Protein AF-A0A2A2D1P4-F1 (afdb_monomer_lite)

pLDDT: mean 72.13, std 16.29, range [30.75, 94.19]

Structure (mmCIF, N/CA/C/O backbone):
data_AF-A0A2A2D1P4-F1
#
_entry.id   AF-A0A2A2D1P4-F1
#
loop_
_atom_site.group_PDB
_atom_site.id
_atom_site.type_symbol
_atom_site.label_atom_id
_atom_site.label_alt_id
_atom_site.label_comp_id
_atom_site.label_asym_id
_atom_site.label_entity_id
_atom_site.label_seq_id
_atom_site.pdbx_PDB_ins_code
_atom_site.Cartn_x
_atom_site.Cartn_y
_atom_site.Cartn_z
_atom_site.occupancy
_atom_site.B_iso_or_equiv
_atom_site.auth_seq_id
_atom_site.auth_comp_id
_atom_site.auth_asym_id
_atom_site.auth_atom_id
_atom_site.pdbx_PDB_model_num
ATOM 1 N N . MET A 1 1 ? -20.812 -6.701 9.544 1.00 59.75 1 MET A N 1
ATOM 2 C CA . MET A 1 1 ? -19.623 -5.895 9.180 1.00 59.75 1 MET A CA 1
ATOM 3 C C . MET A 1 1 ? -19.274 -5.992 7.691 1.00 59.75 1 MET A C 1
ATOM 5 O O . MET A 1 1 ? -19.124 -4.945 7.077 1.00 59.75 1 MET A O 1
ATOM 9 N N . TYR A 1 2 ? -19.281 -7.183 7.070 1.00 72.12 2 TYR A N 1
ATOM 10 C CA . TYR A 1 2 ? -19.039 -7.357 5.620 1.00 72.12 2 TYR A CA 1
ATOM 11 C C . TYR A 1 2 ? -19.878 -6.459 4.689 1.00 72.12 2 TYR A C 1
ATOM 13 O O . TYR A 1 2 ? -19.345 -5.904 3.738 1.00 72.12 2 TYR A O 1
ATOM 21 N N . GLY A 1 3 ? -21.166 -6.239 4.985 1.00 86.00 3 GLY A N 1
ATOM 22 C CA . GLY A 1 3 ? -22.024 -5.390 4.144 1.00 86.00 3 GLY A CA 1
ATOM 23 C C . GLY A 1 3 ? -21.614 -3.910 4.088 1.00 86.00 3 GLY A C 1
ATOM 24 O O . GLY A 1 3 ? -21.902 -3.235 3.105 1.00 86.00 3 GLY A O 1
ATOM 25 N N . THR A 1 4 ? -20.928 -3.391 5.112 1.00 88.69 4 THR A N 1
ATOM 26 C CA . THR A 1 4 ? -20.415 -2.010 5.098 1.00 88.69 4 THR A CA 1
ATOM 27 C C . THR A 1 4 ? -19.133 -1.916 4.272 1.00 88.69 4 THR A C 1
ATOM 29 O O . THR A 1 4 ? -19.011 -1.003 3.460 1.00 88.69 4 THR A O 1
ATOM 32 N N . ALA A 1 5 ? -18.229 -2.891 4.411 1.00 89.62 5 ALA A N 1
ATOM 33 C CA . ALA A 1 5 ? -16.999 -2.965 3.623 1.00 89.62 5 ALA A CA 1
ATOM 34 C C . ALA A 1 5 ? -17.274 -3.169 2.120 1.00 89.62 5 ALA A C 1
ATOM 36 O O . ALA A 1 5 ? -16.634 -2.521 1.297 1.00 89.62 5 ALA A O 1
ATOM 37 N N . ASP A 1 6 ? -18.280 -3.970 1.750 1.00 93.00 6 ASP A N 1
ATOM 38 C CA . ASP A 1 6 ? -18.659 -4.175 0.343 1.00 93.00 6 ASP A CA 1
ATOM 39 C C . ASP A 1 6 ? -19.205 -2.889 -0.300 1.00 93.00 6 ASP A C 1
ATOM 41 O O . ASP A 1 6 ? -18.846 -2.539 -1.427 1.00 93.00 6 ASP A O 1
ATOM 45 N N . ARG A 1 7 ? -20.026 -2.128 0.441 1.00 93.50 7 ARG A N 1
ATOM 46 C CA . ARG A 1 7 ? -20.517 -0.815 -0.010 1.00 93.50 7 ARG A CA 1
ATOM 47 C C . ARG A 1 7 ? -19.377 0.182 -0.208 1.00 93.50 7 ARG A C 1
ATOM 49 O O . ARG A 1 7 ? -19.354 0.853 -1.235 1.00 93.50 7 ARG A O 1
ATOM 56 N N . LEU A 1 8 ? -18.428 0.231 0.726 1.00 93.25 8 LEU A N 1
ATOM 57 C CA . LEU A 1 8 ? -17.235 1.073 0.611 1.00 93.25 8 LEU A CA 1
ATOM 58 C C . LEU A 1 8 ? -16.356 0.657 -0.572 1.00 93.25 8 LEU A C 1
ATOM 60 O O . LEU A 1 8 ? -15.918 1.500 -1.345 1.00 93.25 8 LEU A O 1
ATOM 64 N N . ALA A 1 9 ? -16.140 -0.642 -0.779 1.00 93.19 9 ALA A N 1
ATOM 65 C CA . ALA A 1 9 ? -15.374 -1.132 -1.921 1.00 93.19 9 ALA A CA 1
ATOM 66 C C . ALA A 1 9 ? -16.021 -0.726 -3.260 1.00 93.19 9 ALA A C 1
ATOM 68 O O . ALA A 1 9 ? -15.316 -0.330 -4.191 1.00 93.19 9 ALA A O 1
ATOM 69 N N . ARG A 1 10 ? -17.360 -0.757 -3.356 1.00 94.19 10 ARG A N 1
ATOM 70 C CA . ARG A 1 10 ? -18.105 -0.270 -4.533 1.00 94.19 10 ARG A CA 1
ATOM 71 C C . ARG A 1 10 ? -17.945 1.232 -4.757 1.00 94.19 10 ARG A C 1
ATOM 73 O O . ARG A 1 10 ? -17.795 1.631 -5.910 1.00 94.19 10 ARG A O 1
ATOM 80 N N . SER A 1 11 ? -17.995 2.045 -3.702 1.00 93.19 11 SER A N 1
ATOM 81 C CA . SER A 1 11 ? -17.917 3.506 -3.829 1.00 93.19 11 SER A CA 1
ATOM 82 C C . SER A 1 11 ? -16.494 4.004 -4.088 1.00 93.19 11 SER A C 1
ATOM 84 O O . SER A 1 11 ? -16.298 4.907 -4.900 1.00 93.19 11 SER A O 1
ATOM 86 N N . LEU A 1 12 ? -15.489 3.375 -3.473 1.00 91.00 12 LEU A N 1
ATOM 87 C CA . LEU A 1 12 ? -14.087 3.792 -3.551 1.00 91.00 12 LEU A CA 1
ATOM 88 C C . LEU A 1 12 ? -13.380 3.300 -4.821 1.00 91.00 12 LEU A C 1
ATOM 90 O O . LEU A 1 12 ? -12.549 4.017 -5.378 1.00 91.00 12 LEU A O 1
ATOM 94 N N . ARG A 1 13 ? -13.698 2.100 -5.328 1.00 89.81 13 ARG A N 1
ATOM 95 C CA . ARG A 1 13 ? -13.006 1.517 -6.498 1.00 89.81 13 ARG A CA 1
ATOM 96 C C . ARG A 1 13 ? -13.010 2.424 -7.746 1.00 89.81 13 ARG A C 1
ATOM 98 O O . ARG A 1 13 ? -11.965 2.517 -8.391 1.00 89.81 13 ARG A O 1
ATOM 105 N N . PRO A 1 14 ? -14.105 3.122 -8.106 1.00 90.12 14 PRO A N 1
ATOM 106 C CA . PRO A 1 14 ? -14.102 4.081 -9.213 1.00 90.12 14 PRO A CA 1
ATOM 107 C C . PRO A 1 14 ? -13.209 5.308 -8.976 1.00 90.12 14 PRO A C 1
ATOM 109 O O . PRO A 1 14 ? -12.683 5.868 -9.935 1.00 90.12 14 PRO A O 1
ATOM 112 N N . LEU A 1 15 ? -13.021 5.717 -7.717 1.00 89.44 15 LEU A N 1
ATOM 113 C CA . LEU A 1 15 ? -12.257 6.911 -7.335 1.00 89.44 15 LEU A CA 1
ATOM 114 C C . LEU A 1 15 ? -10.740 6.680 -7.347 1.00 89.44 15 LEU A C 1
ATOM 116 O O . LEU A 1 15 ? -9.968 7.636 -7.438 1.00 89.44 15 LEU A O 1
ATOM 120 N N . HIS A 1 16 ? -10.303 5.420 -7.294 1.00 87.81 16 HIS A N 1
ATOM 121 C CA . HIS A 1 16 ? -8.894 5.036 -7.283 1.00 87.81 16 HIS A CA 1
ATOM 122 C C . HIS A 1 16 ? -8.556 4.176 -8.510 1.00 87.81 16 HIS A C 1
ATOM 124 O O . HIS A 1 16 ? -8.616 2.947 -8.438 1.00 87.81 16 HIS A O 1
ATOM 130 N N . PRO A 1 17 ? -8.134 4.781 -9.641 1.00 84.62 17 PRO A N 1
ATOM 131 C CA . PRO A 1 17 ? -7.816 4.043 -10.868 1.00 84.62 17 PRO A CA 1
ATOM 132 C C . PRO A 1 17 ? -6.787 2.917 -10.679 1.00 84.62 17 PRO A C 1
ATOM 134 O O . PRO A 1 17 ? -6.835 1.903 -11.373 1.00 84.62 17 PRO A O 1
ATOM 137 N N . TRP A 1 18 ? -5.871 3.064 -9.718 1.00 84.88 18 TRP A N 1
ATOM 138 C CA . TRP A 1 18 ? -4.863 2.056 -9.386 1.00 84.88 18 TRP A CA 1
ATOM 139 C C . TRP A 1 18 ? -5.433 0.821 -8.671 1.00 84.88 18 TRP A C 1
ATOM 141 O O . TRP A 1 18 ? -4.826 -0.243 -8.734 1.00 84.88 18 TRP A O 1
ATOM 151 N N . ALA A 1 19 ? -6.610 0.927 -8.049 1.00 88.31 19 ALA A N 1
ATOM 152 C CA . ALA A 1 19 ? -7.281 -0.175 -7.363 1.00 88.31 19 ALA A CA 1
ATOM 153 C C . ALA A 1 19 ? -8.198 -1.000 -8.289 1.00 88.31 19 ALA A C 1
ATOM 155 O O . ALA A 1 19 ? -8.774 -1.999 -7.861 1.00 88.31 19 ALA A O 1
ATOM 156 N N . GLN A 1 20 ? -8.338 -0.616 -9.565 1.00 86.94 20 GLN A N 1
ATOM 157 C CA . GLN A 1 20 ? -9.287 -1.244 -10.495 1.00 86.94 20 GLN A CA 1
ATOM 158 C C . GLN A 1 20 ? -8.999 -2.723 -10.788 1.00 86.94 20 GLN A C 1
ATOM 160 O O . GLN A 1 20 ? -9.936 -3.450 -11.123 1.00 86.94 20 GLN A O 1
ATOM 165 N N . HIS A 1 21 ? -7.750 -3.177 -10.638 1.00 87.31 21 HIS A N 1
ATOM 166 C CA . HIS A 1 21 ? -7.376 -4.583 -10.832 1.00 87.31 21 HIS A CA 1
ATOM 167 C C . HIS A 1 21 ? -7.886 -5.515 -9.727 1.00 87.31 21 HIS A C 1
ATOM 169 O O . HIS A 1 21 ? -7.917 -6.721 -9.933 1.00 87.31 21 HIS A O 1
ATOM 175 N N . ALA A 1 22 ? -8.315 -4.983 -8.580 1.00 89.31 22 ALA A N 1
ATOM 176 C CA . ALA A 1 22 ? -8.932 -5.789 -7.540 1.00 89.31 22 ALA A CA 1
ATOM 177 C C . ALA A 1 22 ? -10.446 -5.886 -7.757 1.00 89.31 22 ALA A C 1
ATOM 179 O O . ALA A 1 22 ? -11.117 -4.930 -8.181 1.00 89.31 22 ALA A O 1
ATOM 180 N N . THR A 1 23 ? -10.984 -7.057 -7.444 1.00 92.06 23 THR A N 1
ATOM 181 C CA . THR A 1 23 ? -12.425 -7.298 -7.400 1.00 92.06 23 THR A CA 1
ATOM 182 C C . THR A 1 23 ? -13.041 -6.645 -6.159 1.00 92.06 23 THR A C 1
ATOM 184 O O . THR A 1 23 ? -12.354 -6.308 -5.193 1.00 92.06 23 THR A O 1
ATOM 187 N N . ILE A 1 24 ? -14.362 -6.449 -6.169 1.00 93.06 24 ILE A N 1
ATOM 188 C CA . ILE A 1 24 ? -15.070 -5.868 -5.017 1.00 93.06 24 ILE A CA 1
ATOM 189 C C . ILE A 1 24 ? -14.921 -6.736 -3.757 1.00 93.06 24 ILE A C 1
ATOM 191 O O . ILE A 1 24 ? -14.596 -6.164 -2.719 1.00 93.06 24 ILE A O 1
ATOM 195 N N . PRO A 1 25 ? -15.058 -8.079 -3.812 1.00 92.94 25 PRO A N 1
ATOM 196 C CA . PRO A 1 25 ? -14.830 -8.926 -2.642 1.00 92.94 25 PRO A CA 1
ATOM 197 C C . PRO A 1 25 ? -13.408 -8.822 -2.077 1.00 92.94 25 PRO A C 1
ATOM 199 O O . PRO A 1 25 ? -13.244 -8.741 -0.863 1.00 92.94 25 PRO A O 1
ATOM 202 N N . GLU A 1 26 ? -12.387 -8.764 -2.935 1.00 92.25 26 GLU A N 1
ATOM 203 C CA . GLU A 1 26 ? -10.987 -8.615 -2.511 1.00 92.25 26 GLU A CA 1
ATOM 204 C C . GLU A 1 26 ? -10.730 -7.272 -1.817 1.00 92.25 26 GLU A C 1
ATOM 206 O O . GLU A 1 26 ? -10.094 -7.224 -0.764 1.00 92.25 26 GLU A O 1
ATOM 211 N N . LEU A 1 27 ? -11.246 -6.176 -2.383 1.00 91.38 27 LEU A N 1
ATOM 212 C CA . LEU A 1 27 ? -11.149 -4.852 -1.762 1.00 91.38 27 LEU A CA 1
ATOM 213 C C . LEU A 1 27 ? -11.952 -4.781 -0.467 1.00 91.38 27 LEU A C 1
ATOM 215 O O . LEU A 1 27 ? -11.469 -4.232 0.518 1.00 91.38 27 LEU A O 1
ATOM 219 N N . SER A 1 28 ? -13.157 -5.351 -0.454 1.00 92.44 28 SER A N 1
ATOM 220 C CA . SER A 1 28 ? -13.982 -5.426 0.747 1.00 92.44 28 SER A CA 1
ATOM 221 C C . SER A 1 28 ? -13.221 -6.139 1.853 1.00 92.44 28 SER A C 1
ATOM 223 O O . SER A 1 28 ? -13.150 -5.607 2.952 1.00 92.44 28 SER A O 1
ATOM 225 N N . TRP A 1 29 ? -12.634 -7.305 1.567 1.00 93.62 29 TRP A N 1
ATOM 226 C CA . TRP A 1 29 ? -11.842 -8.064 2.533 1.00 93.62 29 TRP A CA 1
ATOM 227 C C . TRP A 1 29 ? -10.674 -7.241 3.080 1.00 93.62 29 TRP A C 1
ATOM 229 O O . TRP A 1 29 ? -10.522 -7.144 4.294 1.00 93.62 29 TRP A O 1
ATOM 239 N N . ALA A 1 30 ? -9.916 -6.572 2.208 1.00 90.94 30 ALA A N 1
ATOM 240 C CA . ALA A 1 30 ? -8.784 -5.748 2.626 1.00 90.94 30 ALA A CA 1
ATOM 241 C C . ALA A 1 30 ? -9.193 -4.553 3.511 1.00 90.94 30 ALA A C 1
ATOM 243 O O . ALA A 1 30 ? -8.377 -4.065 4.283 1.00 90.94 30 ALA A O 1
ATOM 244 N N . LEU A 1 31 ? -10.438 -4.075 3.417 1.00 91.62 31 LEU A N 1
ATOM 245 C CA . LEU A 1 31 ? -10.939 -2.925 4.178 1.00 91.62 31 LEU A CA 1
ATOM 246 C C . LEU A 1 31 ? -11.734 -3.304 5.439 1.00 91.62 31 LEU A C 1
ATOM 248 O O . LEU A 1 31 ? -12.075 -2.407 6.213 1.00 91.62 31 LEU A O 1
ATOM 252 N N . VAL A 1 32 ? -12.035 -4.592 5.667 1.00 92.38 32 VAL A N 1
ATOM 253 C CA . VAL A 1 32 ? -12.853 -5.048 6.812 1.00 92.38 32 VAL A CA 1
ATOM 254 C C . VAL A 1 32 ? -12.298 -4.530 8.137 1.00 92.38 32 VAL A C 1
ATOM 256 O O . VAL A 1 32 ? -13.072 -4.021 8.948 1.00 92.38 32 VAL A O 1
ATOM 259 N N . ASP A 1 33 ? -10.980 -4.589 8.324 1.00 86.94 33 ASP A N 1
ATOM 260 C CA . ASP A 1 33 ? -10.339 -4.195 9.580 1.00 86.94 33 ASP A CA 1
ATOM 261 C C . ASP A 1 33 ? -10.519 -2.698 9.862 1.00 86.94 33 ASP A C 1
ATOM 263 O O . ASP A 1 33 ? -10.881 -2.318 10.972 1.00 86.94 33 ASP A O 1
ATOM 267 N N . LYS A 1 34 ? -10.389 -1.830 8.849 1.00 87.62 34 LYS A N 1
ATOM 268 C CA . LYS A 1 34 ? -10.611 -0.382 9.023 1.00 87.62 34 LYS A CA 1
ATOM 269 C C . LYS A 1 34 ? -12.061 -0.033 9.311 1.00 87.62 34 LYS A 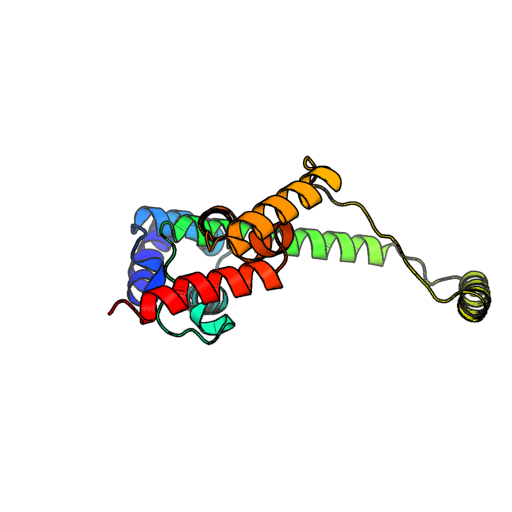C 1
ATOM 271 O O . LYS A 1 34 ? -12.341 0.848 10.122 1.00 87.62 34 LYS A O 1
ATOM 276 N N . VAL A 1 35 ? -12.990 -0.747 8.686 1.00 91.06 35 VAL A N 1
ATOM 277 C CA . VAL A 1 35 ? -14.417 -0.586 8.974 1.00 91.06 35 VAL A CA 1
ATOM 278 C C . VAL A 1 35 ? -14.738 -1.036 10.400 1.00 91.06 35 VAL A C 1
ATOM 280 O O . VAL A 1 35 ? -15.545 -0.394 11.069 1.00 91.06 35 VAL A O 1
ATOM 283 N N . ALA A 1 36 ? -14.102 -2.106 10.886 1.00 88.12 36 ALA A N 1
ATOM 284 C CA . ALA A 1 36 ? -14.236 -2.559 12.269 1.00 88.12 36 ALA A CA 1
ATOM 285 C C . ALA A 1 36 ? -13.607 -1.574 13.274 1.00 88.12 36 ALA A C 1
ATOM 287 O O . ALA A 1 36 ? -14.173 -1.368 14.344 1.00 88.12 36 ALA A O 1
ATOM 288 N N . GLU A 1 37 ? -12.509 -0.903 12.903 1.00 87.56 37 GLU A N 1
ATOM 289 C CA . GLU A 1 37 ? -11.915 0.222 13.648 1.00 87.56 37 GLU A CA 1
ATOM 290 C C . GLU A 1 37 ? -12.792 1.498 13.629 1.00 87.56 37 GLU A C 1
ATOM 292 O O . GLU A 1 37 ? -12.450 2.488 14.273 1.00 87.56 37 GLU A O 1
ATOM 297 N N . GLY A 1 38 ? -13.918 1.505 12.905 1.00 90.38 38 GLY A N 1
ATOM 298 C CA . GLY A 1 38 ? -14.858 2.629 12.861 1.00 90.38 38 GLY A CA 1
ATOM 299 C C . GLY A 1 38 ? -14.503 3.728 11.858 1.00 90.38 38 GLY A C 1
ATOM 300 O O . GLY A 1 38 ? -15.050 4.826 11.945 1.00 90.38 38 GLY A O 1
ATOM 301 N N . TRP A 1 39 ? -13.610 3.457 10.902 1.00 91.50 39 TRP A N 1
ATOM 302 C CA . TRP A 1 39 ? -13.250 4.433 9.875 1.00 91.50 39 TRP A CA 1
ATOM 303 C C . TRP A 1 39 ? -14.425 4.708 8.935 1.00 91.50 39 TRP A C 1
ATOM 305 O O . TRP A 1 39 ? -15.100 3.789 8.462 1.00 91.50 39 TRP A O 1
ATOM 315 N N . ASP A 1 40 ? -14.637 5.986 8.628 1.00 91.12 40 ASP A N 1
ATOM 316 C CA . ASP A 1 40 ? -15.636 6.422 7.660 1.00 91.12 40 ASP A CA 1
ATOM 317 C C . ASP A 1 40 ? -15.088 6.410 6.220 1.00 91.12 40 ASP A C 1
ATOM 319 O O . ASP A 1 40 ? -13.884 6.305 5.965 1.00 91.12 40 ASP A O 1
ATOM 323 N N . GLU A 1 41 ? -15.991 6.524 5.244 1.00 92.50 41 GLU A N 1
ATOM 324 C CA . GLU A 1 41 ? -15.641 6.523 3.818 1.00 92.50 41 GLU A CA 1
ATOM 325 C C . GLU A 1 41 ? -14.618 7.605 3.464 1.00 92.50 41 GLU A C 1
ATOM 327 O O . GLU A 1 41 ? -13.696 7.375 2.678 1.00 92.50 41 GLU A O 1
ATOM 332 N N . ARG A 1 42 ? -14.763 8.790 4.064 1.00 92.56 42 ARG A N 1
ATOM 333 C CA . ARG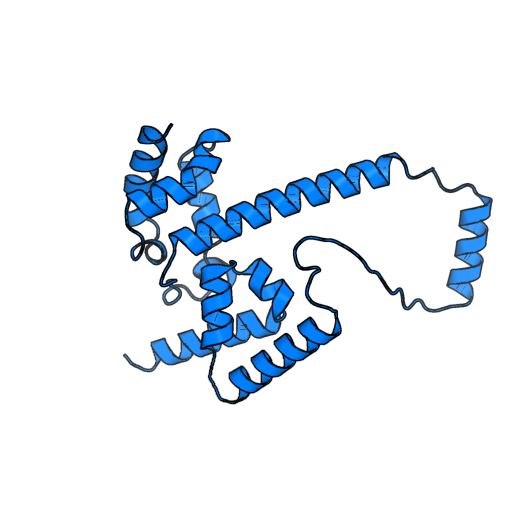 A 1 42 ? -13.891 9.930 3.802 1.00 92.56 42 ARG A CA 1
ATOM 334 C C . ARG A 1 42 ? -12.469 9.660 4.282 1.00 92.56 42 ARG A C 1
ATOM 336 O O . ARG A 1 42 ? -11.536 9.937 3.528 1.00 92.56 42 ARG A O 1
ATOM 343 N N . SER A 1 43 ? -12.300 9.112 5.483 1.00 92.31 43 SER A N 1
ATOM 344 C CA . SER A 1 43 ? -10.981 8.785 6.038 1.00 92.31 43 SER A CA 1
ATOM 345 C C . SER A 1 43 ? -10.294 7.696 5.222 1.00 92.31 43 SER A C 1
ATOM 347 O O . SER A 1 43 ? -9.118 7.831 4.888 1.00 92.31 43 SER A O 1
ATOM 349 N N . ILE A 1 44 ? -11.037 6.660 4.814 1.00 92.06 44 ILE A N 1
ATOM 350 C CA . ILE A 1 44 ? -10.496 5.593 3.959 1.00 92.06 44 ILE A CA 1
ATOM 351 C C . ILE A 1 44 ? -10.098 6.145 2.584 1.00 92.06 44 ILE A C 1
ATOM 353 O O . ILE A 1 44 ? -9.017 5.831 2.096 1.00 92.06 44 ILE A O 1
ATOM 357 N N . ASN A 1 45 ? -10.913 7.006 1.967 1.00 91.25 45 ASN A N 1
ATOM 358 C CA . ASN A 1 45 ? -10.575 7.649 0.694 1.00 91.25 45 ASN A CA 1
ATOM 359 C C . ASN A 1 45 ? -9.295 8.496 0.799 1.00 91.25 45 ASN A C 1
ATOM 361 O O . ASN A 1 45 ? -8.411 8.398 -0.052 1.00 91.25 45 ASN A O 1
ATOM 365 N N . VAL A 1 46 ? -9.168 9.318 1.847 1.00 91.19 46 VAL A N 1
ATOM 366 C CA . VAL A 1 46 ? -7.958 10.125 2.084 1.00 91.19 46 VAL A CA 1
ATOM 367 C C . VAL A 1 46 ? -6.736 9.221 2.242 1.00 91.19 46 VAL A C 1
ATOM 369 O O . VAL A 1 46 ? -5.753 9.409 1.528 1.00 91.19 46 VAL A O 1
ATOM 372 N N . TRP A 1 47 ? -6.829 8.183 3.070 1.00 90.38 47 TRP A N 1
ATOM 373 C CA . TRP A 1 47 ? -5.739 7.229 3.268 1.00 90.38 47 TRP A CA 1
ATOM 374 C C . TRP A 1 47 ? -5.349 6.504 1.969 1.00 90.38 47 TRP A C 1
ATOM 376 O O . TRP A 1 47 ? -4.172 6.457 1.617 1.00 90.38 47 TRP A O 1
ATOM 386 N N . LEU A 1 48 ? -6.318 6.040 1.170 1.00 89.56 48 LEU A N 1
ATOM 387 C CA . LEU A 1 48 ? -6.060 5.419 -0.139 1.00 89.56 48 LEU A CA 1
ATOM 388 C C . LEU A 1 48 ? -5.354 6.367 -1.127 1.00 89.56 48 LEU A C 1
ATOM 390 O O . LEU A 1 48 ? -4.616 5.91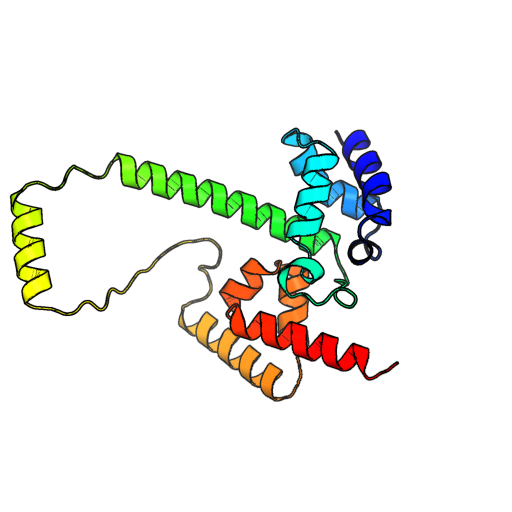8 -2.010 1.00 89.56 48 LEU A O 1
ATOM 394 N N . ARG A 1 49 ? -5.562 7.683 -1.001 1.00 85.19 49 ARG A N 1
ATOM 395 C CA . ARG A 1 49 ? -4.818 8.696 -1.766 1.00 85.19 49 ARG A CA 1
ATOM 396 C C . ARG A 1 49 ? -3.391 8.845 -1.244 1.00 85.19 49 ARG A C 1
ATOM 398 O O . ARG A 1 49 ? -2.471 8.897 -2.054 1.00 85.19 49 ARG A O 1
ATOM 405 N N . GLU A 1 50 ? -3.194 8.875 0.067 1.00 83.88 50 GLU A N 1
ATOM 406 C CA . GLU A 1 50 ? -1.879 9.051 0.702 1.00 83.88 50 GLU A CA 1
ATOM 407 C C . GLU A 1 50 ? -0.924 7.881 0.459 1.00 83.88 50 GLU A C 1
ATOM 409 O O . GLU A 1 50 ? 0.272 8.084 0.227 1.00 83.88 50 GLU A O 1
ATOM 414 N N . ILE A 1 51 ? -1.450 6.656 0.465 1.00 82.81 51 ILE A N 1
ATOM 415 C CA . ILE A 1 51 ? -0.659 5.453 0.184 1.00 82.81 51 ILE A CA 1
ATOM 416 C C . ILE A 1 51 ? -0.413 5.267 -1.317 1.00 82.81 51 ILE A C 1
ATOM 418 O O . ILE A 1 51 ? 0.348 4.380 -1.697 1.00 82.81 51 ILE A O 1
ATOM 422 N N . SER A 1 52 ? -1.047 6.075 -2.178 1.00 77.12 52 SER A N 1
ATOM 423 C CA . SER A 1 52 ? -0.817 6.035 -3.617 1.00 77.12 52 SER A CA 1
ATOM 424 C C . SER A 1 52 ? 0.545 6.655 -3.964 1.00 77.12 52 SER A C 1
ATOM 426 O O . SER A 1 52 ? 0.768 7.854 -3.752 1.00 77.12 52 SER A O 1
ATOM 428 N N . PRO A 1 53 ? 1.442 5.898 -4.612 1.00 62.50 53 PRO A N 1
ATOM 429 C CA . PRO A 1 53 ? 2.704 6.395 -5.155 1.00 62.50 53 PRO A CA 1
ATOM 430 C C . PRO A 1 53 ? 2.530 7.562 -6.133 1.00 62.50 53 PRO A C 1
ATOM 432 O O . PRO A 1 53 ? 3.440 8.375 -6.279 1.00 62.50 53 PRO A O 1
ATOM 435 N N . ALA A 1 54 ? 1.366 7.687 -6.783 1.00 64.06 54 ALA A N 1
ATOM 436 C CA . ALA A 1 54 ? 1.108 8.776 -7.721 1.00 64.06 54 ALA A CA 1
ATOM 437 C C . ALA A 1 54 ? 1.143 10.157 -7.048 1.00 64.06 54 ALA A C 1
ATOM 439 O O . ALA A 1 54 ? 1.634 11.119 -7.637 1.00 64.06 54 ALA A O 1
ATOM 440 N N . ILE A 1 55 ? 0.671 10.240 -5.801 1.00 61.12 55 ILE A N 1
ATOM 441 C CA . ILE A 1 55 ? 0.718 11.468 -4.999 1.00 61.12 55 ILE A CA 1
ATOM 442 C C . ILE A 1 55 ? 2.104 11.639 -4.374 1.00 61.12 55 ILE A C 1
ATOM 444 O O . ILE A 1 55 ? 2.645 12.742 -4.373 1.00 61.12 55 ILE A O 1
ATOM 448 N N . ARG A 1 56 ? 2.720 10.548 -3.903 1.00 60.88 56 ARG A N 1
ATOM 449 C CA . ARG A 1 56 ? 3.998 10.596 -3.179 1.00 60.88 56 ARG A CA 1
ATOM 450 C C . ARG A 1 56 ? 5.213 10.896 -4.070 1.00 60.88 56 ARG A C 1
ATOM 452 O O . ARG A 1 56 ? 6.149 11.544 -3.615 1.00 60.88 56 ARG A O 1
ATOM 459 N N . PHE A 1 57 ? 5.201 10.470 -5.335 1.00 56.84 57 PHE A N 1
ATOM 460 C CA . PHE A 1 57 ? 6.328 10.653 -6.267 1.00 56.84 57 PHE A CA 1
ATOM 461 C C . PHE A 1 57 ? 6.071 11.668 -7.383 1.00 56.84 57 PHE A C 1
ATOM 463 O O . PHE A 1 57 ? 6.932 11.849 -8.244 1.00 56.84 57 PHE A O 1
ATOM 470 N N . GLY A 1 58 ? 4.898 12.309 -7.402 1.00 56.16 58 GLY A N 1
ATOM 471 C CA . GLY A 1 58 ? 4.504 13.219 -8.483 1.00 56.16 58 GLY A CA 1
ATOM 472 C C . GLY A 1 58 ? 4.321 12.526 -9.841 1.00 56.16 58 GLY A C 1
ATOM 473 O O . GLY A 1 58 ? 4.255 13.192 -10.871 1.00 56.16 58 GLY A O 1
ATOM 474 N N . CYS A 1 59 ? 4.249 11.191 -9.868 1.00 55.34 59 CYS A N 1
ATOM 475 C CA . CYS A 1 59 ? 4.022 10.399 -11.075 1.00 55.34 59 CYS A CA 1
ATOM 476 C C . CYS A 1 59 ? 2.519 10.146 -11.228 1.00 55.34 59 CYS A C 1
ATOM 478 O O . CYS A 1 59 ? 2.002 9.118 -10.797 1.00 55.34 59 CYS A O 1
ATOM 480 N N . THR A 1 60 ? 1.803 11.097 -11.818 1.00 54.50 60 THR A N 1
ATOM 481 C CA . THR A 1 60 ? 0.337 11.185 -11.726 1.00 54.50 60 THR A CA 1
ATOM 482 C C . THR A 1 60 ? -0.455 10.064 -12.410 1.00 54.50 60 THR A C 1
ATOM 484 O O . THR A 1 60 ? -1.657 9.978 -12.170 1.00 54.50 60 THR A O 1
ATOM 487 N N . THR A 1 61 ? 0.146 9.185 -13.224 1.00 55.28 61 THR A N 1
ATOM 488 C CA . THR A 1 61 ? -0.663 8.346 -14.137 1.00 55.28 61 THR A CA 1
ATOM 489 C C . THR A 1 61 ? -0.285 6.870 -14.307 1.00 55.28 61 THR A C 1
ATOM 491 O O . THR A 1 61 ? -1.104 6.128 -14.846 1.00 55.28 61 THR A O 1
ATOM 494 N N . ALA A 1 62 ? 0.871 6.384 -13.841 1.00 66.75 62 ALA A N 1
ATOM 495 C CA . ALA A 1 62 ? 1.368 5.073 -14.304 1.00 66.75 62 ALA A CA 1
ATOM 496 C C . ALA A 1 62 ? 1.357 3.925 -13.275 1.00 66.75 62 ALA A C 1
ATOM 498 O O . ALA A 1 62 ? 1.356 2.757 -13.674 1.00 66.75 62 ALA A O 1
ATOM 499 N N . TRP A 1 63 ? 1.355 4.213 -11.969 1.00 71.81 63 TRP A N 1
ATOM 500 C CA . TRP A 1 63 ? 1.439 3.150 -10.964 1.00 71.81 63 TRP A CA 1
ATOM 501 C C . TRP A 1 63 ? 0.077 2.492 -10.734 1.00 71.81 63 TRP A C 1
ATOM 503 O O . TRP A 1 63 ? -0.858 3.127 -10.245 1.00 71.81 63 TRP A O 1
ATOM 513 N N . ARG A 1 64 ? -0.025 1.209 -11.095 1.00 77.44 64 ARG A N 1
ATOM 514 C CA . ARG A 1 64 ? -1.170 0.342 -10.803 1.00 77.44 64 ARG A CA 1
ATOM 515 C C . ARG A 1 64 ? -0.641 -1.038 -10.411 1.00 77.44 64 ARG A C 1
ATOM 517 O O . ARG A 1 64 ? -0.100 -1.710 -11.294 1.00 77.44 64 ARG A O 1
ATOM 524 N N . PRO A 1 65 ? -0.741 -1.441 -9.135 1.00 78.06 65 PRO A N 1
ATOM 525 C CA . PRO A 1 65 ? -0.311 -2.766 -8.721 1.00 78.06 65 PRO A CA 1
ATOM 526 C C . PRO A 1 65 ? -1.183 -3.827 -9.400 1.00 78.06 65 PRO A C 1
ATOM 528 O O . PRO A 1 65 ? -2.373 -3.605 -9.652 1.00 78.06 65 PRO A O 1
ATOM 531 N N . GLN A 1 66 ? -0.615 -4.994 -9.690 1.00 82.38 66 GLN A N 1
ATOM 532 C CA . GLN A 1 66 ? -1.394 -6.135 -10.187 1.00 82.38 66 GLN A CA 1
ATOM 533 C C . GLN A 1 66 ? -2.376 -6.644 -9.130 1.00 82.38 66 GLN A C 1
ATOM 535 O O . GLN A 1 66 ? -3.483 -7.065 -9.457 1.00 82.38 66 GLN A O 1
ATOM 540 N N . ARG A 1 67 ? -1.993 -6.553 -7.850 1.00 83.12 67 ARG A N 1
ATOM 541 C CA . ARG A 1 67 ? -2.789 -7.012 -6.704 1.00 83.12 67 ARG A CA 1
ATOM 542 C C . ARG A 1 67 ? -3.030 -5.874 -5.702 1.00 83.12 67 ARG A C 1
ATOM 544 O O . ARG A 1 67 ? -2.406 -5.843 -4.642 1.00 83.12 67 ARG A O 1
ATOM 551 N N . PRO A 1 68 ? -3.935 -4.920 -5.999 1.00 87.75 68 PRO A N 1
ATOM 552 C CA . PRO A 1 68 ? -4.130 -3.752 -5.140 1.00 87.75 68 PRO A CA 1
ATOM 553 C C . PRO A 1 68 ? -4.640 -4.101 -3.741 1.00 87.75 68 PRO A C 1
ATOM 555 O O . PRO A 1 68 ? -4.285 -3.429 -2.780 1.00 87.75 68 PRO A O 1
ATOM 558 N N . HIS A 1 69 ? -5.447 -5.155 -3.612 1.00 87.56 69 HIS A N 1
ATOM 559 C CA . HIS A 1 69 ? -5.961 -5.606 -2.320 1.00 87.56 69 HIS A CA 1
ATOM 560 C C . HIS A 1 69 ? -4.842 -6.114 -1.393 1.00 87.56 69 HIS A C 1
ATOM 562 O O . HIS A 1 69 ? -4.893 -5.852 -0.194 1.00 87.56 69 HIS A O 1
ATOM 568 N N . LEU A 1 70 ? -3.807 -6.776 -1.935 1.00 85.44 70 LEU A N 1
ATOM 569 C CA . LEU A 1 70 ? -2.642 -7.201 -1.150 1.00 85.44 70 LEU A CA 1
ATOM 570 C C . LEU A 1 70 ? -1.793 -6.009 -0.725 1.00 85.44 70 LEU A C 1
ATOM 572 O O . LEU A 1 70 ? -1.427 -5.930 0.442 1.00 85.44 70 LEU A O 1
ATOM 576 N N . TYR A 1 71 ? -1.567 -5.054 -1.629 1.00 86.44 71 TYR A N 1
ATOM 577 C CA . TYR A 1 71 ? -0.882 -3.807 -1.297 1.00 86.44 71 TYR A CA 1
ATOM 578 C C . TYR A 1 71 ? -1.578 -3.063 -0.148 1.00 86.44 71 TYR A C 1
ATOM 580 O O . TYR A 1 71 ? -0.934 -2.668 0.823 1.00 86.44 71 TYR A O 1
ATOM 588 N N . ILE A 1 72 ? -2.907 -2.918 -0.235 1.00 89.38 72 ILE A N 1
ATOM 589 C CA . ILE A 1 72 ? -3.735 -2.293 0.807 1.00 89.38 72 ILE A CA 1
ATOM 590 C C . ILE A 1 72 ? -3.588 -3.054 2.128 1.00 89.38 72 ILE A C 1
ATOM 592 O O . ILE A 1 72 ? -3.267 -2.446 3.146 1.00 89.38 72 ILE A O 1
ATOM 596 N N . ALA A 1 73 ? -3.763 -4.378 2.119 1.00 86.81 73 ALA A N 1
ATOM 597 C CA . ALA A 1 73 ? -3.639 -5.200 3.321 1.00 86.81 73 ALA A CA 1
ATOM 598 C C . ALA A 1 73 ? -2.235 -5.118 3.943 1.00 86.81 73 ALA A C 1
ATOM 600 O O . ALA A 1 73 ? -2.092 -5.063 5.163 1.00 86.81 73 ALA A O 1
ATOM 601 N N . ALA A 1 74 ? -1.190 -5.084 3.121 1.00 82.12 74 ALA A N 1
ATOM 602 C CA . ALA A 1 74 ? 0.180 -4.966 3.593 1.00 82.12 74 ALA A CA 1
ATOM 603 C C . ALA A 1 74 ? 0.445 -3.602 4.247 1.00 82.12 74 ALA A C 1
ATOM 605 O O . ALA A 1 74 ? 1.045 -3.539 5.320 1.00 82.12 74 ALA A O 1
ATOM 606 N N . GLN A 1 75 ? -0.087 -2.525 3.668 1.00 85.56 75 GLN A N 1
ATOM 607 C CA . GLN A 1 75 ? 0.013 -1.194 4.256 1.00 85.56 75 GLN A CA 1
ATOM 608 C C . GLN A 1 75 ? -0.728 -1.099 5.597 1.00 85.56 75 GLN A C 1
ATOM 610 O O . GLN A 1 75 ? -0.213 -0.510 6.542 1.00 85.56 75 GLN A O 1
ATOM 615 N N . LEU A 1 76 ? -1.892 -1.744 5.720 1.00 86.19 76 LEU A N 1
ATOM 616 C CA . LEU A 1 76 ? -2.630 -1.817 6.985 1.00 86.19 76 LEU A CA 1
ATOM 617 C C . LEU A 1 76 ? -1.860 -2.559 8.079 1.00 86.19 76 LEU A C 1
ATOM 619 O O . LEU A 1 76 ? -1.825 -2.096 9.220 1.00 86.19 76 LEU A O 1
ATOM 623 N N . ARG A 1 77 ? -1.222 -3.685 7.737 1.00 82.19 77 ARG A N 1
ATOM 624 C CA . ARG A 1 77 ? -0.370 -4.434 8.676 1.00 82.19 77 ARG A CA 1
ATOM 625 C C . ARG A 1 77 ? 0.800 -3.594 9.158 1.00 82.19 77 ARG A C 1
ATOM 627 O O . ARG A 1 77 ? 1.093 -3.587 10.348 1.00 82.19 77 ARG A O 1
ATOM 634 N N . LEU A 1 78 ? 1.435 -2.857 8.252 1.00 77.38 78 LEU A N 1
ATOM 635 C CA . LEU A 1 78 ? 2.508 -1.947 8.619 1.00 77.38 78 LEU A CA 1
ATOM 636 C C . LEU A 1 78 ? 2.011 -0.836 9.549 1.00 77.38 78 LEU A C 1
ATOM 638 O O . LEU A 1 78 ? 2.650 -0.564 10.558 1.00 77.38 78 LEU A O 1
ATOM 642 N N . ASP A 1 79 ? 0.881 -0.201 9.238 1.00 81.56 79 ASP A N 1
ATOM 643 C CA . ASP A 1 79 ? 0.322 0.861 10.078 1.00 81.56 79 ASP A CA 1
ATOM 644 C C . ASP A 1 79 ? -0.053 0.336 11.475 1.00 81.56 79 ASP A C 1
ATOM 646 O O . ASP A 1 79 ? 0.053 1.062 12.462 1.00 81.56 79 ASP A O 1
ATOM 650 N N . ALA A 1 80 ? -0.502 -0.918 11.587 1.00 81.62 80 ALA A N 1
ATOM 651 C CA . ALA A 1 80 ? -0.714 -1.582 12.875 1.00 81.62 80 ALA A CA 1
ATOM 652 C C . ALA A 1 80 ? 0.609 -1.807 13.622 1.00 81.62 80 ALA A C 1
ATOM 654 O O . ALA A 1 80 ? 0.733 -1.389 14.771 1.00 81.62 80 ALA A O 1
ATOM 655 N N . TRP A 1 81 ? 1.613 -2.362 12.943 1.00 78.25 81 TRP A N 1
ATOM 656 C CA . TRP A 1 81 ? 2.938 -2.594 13.515 1.00 78.25 81 TRP A CA 1
ATOM 657 C C . TRP A 1 81 ? 3.611 -1.295 13.982 1.00 78.25 81 TRP A C 1
ATOM 659 O O . TRP A 1 81 ? 4.114 -1.226 15.096 1.00 78.25 81 TRP A O 1
ATOM 669 N N . MET A 1 82 ? 3.561 -0.222 13.185 1.00 74.19 82 MET A N 1
ATOM 670 C CA . MET A 1 82 ? 4.132 1.078 13.563 1.00 74.19 82 MET A CA 1
ATOM 671 C C . MET A 1 82 ? 3.453 1.672 14.800 1.00 74.19 82 MET A C 1
ATOM 673 O O . MET A 1 82 ? 4.120 2.313 15.609 1.00 74.19 82 MET A O 1
ATOM 677 N N . ARG A 1 83 ? 2.136 1.478 14.950 1.00 78.88 83 ARG A N 1
ATOM 678 C CA . ARG A 1 83 ? 1.394 1.924 16.138 1.00 78.88 83 ARG A CA 1
ATOM 679 C C . ARG A 1 83 ? 1.808 1.142 17.379 1.00 78.88 83 ARG A C 1
ATOM 681 O O . ARG A 1 83 ? 2.066 1.754 18.409 1.00 78.88 83 ARG A O 1
ATOM 688 N N . GLU A 1 84 ? 1.887 -0.180 17.274 1.00 81.00 84 GLU A N 1
ATOM 689 C CA . GLU A 1 84 ? 2.330 -1.056 18.363 1.00 81.00 84 GLU A CA 1
ATOM 690 C C . GLU A 1 84 ? 3.766 -0.736 18.791 1.00 81.00 84 GLU A C 1
ATOM 692 O O . GLU A 1 84 ? 4.058 -0.571 19.973 1.00 81.00 84 GLU A O 1
ATOM 697 N N . GLU A 1 85 ? 4.646 -0.531 17.820 1.00 73.75 85 GLU A N 1
ATOM 698 C CA . GLU A 1 85 ? 6.035 -0.172 18.056 1.00 73.75 85 GLU A CA 1
ATOM 699 C C . GLU A 1 85 ? 6.186 1.221 18.689 1.00 73.75 85 GLU A C 1
ATOM 701 O O . GLU A 1 85 ? 7.013 1.422 19.579 1.00 73.75 85 GLU A O 1
ATOM 706 N N . ALA A 1 86 ? 5.375 2.195 18.269 1.00 74.31 86 ALA A N 1
ATOM 707 C CA . ALA A 1 86 ? 5.343 3.513 18.898 1.00 74.31 86 ALA A CA 1
ATOM 708 C C . ALA A 1 86 ? 4.856 3.436 20.352 1.00 74.31 86 ALA A C 1
ATOM 710 O O . ALA A 1 86 ? 5.425 4.107 21.214 1.00 74.31 86 ALA A O 1
ATOM 711 N N . LEU A 1 87 ? 3.855 2.594 20.631 1.00 80.00 87 LEU A N 1
ATOM 712 C CA . LEU A 1 87 ? 3.373 2.338 21.988 1.00 80.00 87 LEU A CA 1
ATOM 713 C C . LEU A 1 87 ? 4.470 1.707 22.847 1.00 80.00 87 LEU A C 1
ATOM 715 O O . LEU A 1 87 ? 4.748 2.215 23.930 1.00 80.00 87 LEU A O 1
ATOM 719 N N . ARG A 1 88 ? 5.155 0.682 22.331 1.00 73.25 88 ARG A N 1
ATOM 720 C CA . ARG A 1 88 ? 6.272 0.019 23.016 1.00 73.25 88 ARG A CA 1
ATOM 721 C C . ARG A 1 88 ? 7.396 0.994 23.365 1.00 73.25 88 ARG A C 1
ATOM 723 O O . ARG A 1 88 ? 7.828 1.052 24.511 1.00 73.25 88 ARG A O 1
ATOM 730 N N . ARG A 1 89 ? 7.805 1.841 22.416 1.00 69.56 89 ARG A N 1
ATOM 731 C CA . ARG A 1 89 ? 8.802 2.891 22.687 1.00 69.56 89 ARG A CA 1
ATOM 732 C C . ARG A 1 89 ? 8.303 3.935 23.675 1.00 69.56 89 ARG A C 1
ATOM 734 O O . ARG A 1 89 ? 9.096 4.453 24.450 1.00 69.56 89 ARG A O 1
ATOM 741 N N . SER A 1 90 ? 7.017 4.286 23.643 1.00 67.00 90 SER A N 1
ATOM 742 C CA . SER A 1 90 ? 6.460 5.220 24.627 1.00 67.00 90 SER A CA 1
ATOM 743 C C . SER A 1 90 ? 6.451 4.622 26.035 1.00 67.00 90 SER A C 1
ATOM 745 O O . SER A 1 90 ? 6.844 5.316 26.964 1.00 67.00 90 SER A O 1
ATOM 747 N N . SER A 1 91 ? 6.134 3.329 26.186 1.00 69.50 91 SER A N 1
ATOM 748 C CA . SER A 1 91 ? 6.186 2.643 27.483 1.00 69.50 91 SER A CA 1
ATOM 749 C C . SER A 1 91 ? 7.614 2.443 27.992 1.00 69.50 91 SER A C 1
ATOM 751 O O . SER A 1 91 ? 7.860 2.604 29.180 1.00 69.50 91 SER A O 1
ATOM 753 N N . GLU A 1 92 ? 8.570 2.155 27.103 1.00 65.31 92 GLU A N 1
ATOM 754 C CA . GLU A 1 92 ? 9.993 2.052 27.462 1.00 65.31 92 GLU A CA 1
ATOM 755 C C . GLU A 1 92 ? 10.577 3.412 27.885 1.00 65.31 92 GLU A C 1
ATOM 757 O O . GLU A 1 92 ? 11.443 3.474 28.756 1.00 65.31 92 GLU A O 1
ATOM 762 N N . ASN A 1 93 ? 10.088 4.514 27.306 1.00 59.34 93 ASN A N 1
ATOM 763 C CA . ASN A 1 93 ? 10.510 5.862 27.687 1.00 59.34 93 ASN A CA 1
ATOM 764 C C . ASN A 1 93 ? 9.864 6.355 28.994 1.00 59.34 93 ASN A C 1
ATOM 766 O O . ASN A 1 93 ? 10.486 7.160 29.683 1.00 59.34 93 ASN A O 1
ATOM 770 N N . ASP A 1 94 ? 8.671 5.874 29.360 1.00 55.47 94 ASP A N 1
ATOM 771 C CA . ASP A 1 94 ? 8.015 6.224 30.633 1.00 55.47 94 ASP A CA 1
ATOM 772 C C . ASP A 1 94 ? 8.689 5.563 31.855 1.00 55.47 94 ASP A C 1
ATOM 774 O O . ASP A 1 94 ? 8.629 6.107 32.958 1.00 55.47 94 ASP A O 1
ATOM 778 N N . GLU A 1 95 ? 9.409 4.447 31.677 1.00 50.34 95 GLU A N 1
ATOM 779 C CA . GLU A 1 95 ? 10.259 3.843 32.726 1.00 50.34 95 GLU A CA 1
ATOM 780 C C . GLU A 1 95 ? 11.697 4.418 32.753 1.00 50.34 95 GLU A C 1
ATOM 782 O O . GLU A 1 95 ? 12.516 4.078 33.613 1.00 50.34 95 GLU A O 1
ATOM 787 N N . GLY A 1 96 ? 12.006 5.355 31.849 1.00 47.44 96 GLY A N 1
ATOM 788 C CA . GLY A 1 96 ? 13.295 6.028 31.722 1.00 47.44 96 GLY A CA 1
ATOM 789 C C . GLY A 1 96 ? 13.481 7.171 32.720 1.00 47.44 96 GLY A C 1
ATOM 790 O O . GLY A 1 96 ? 13.232 8.333 32.409 1.00 47.44 96 GLY A O 1
ATOM 791 N N . SER A 1 97 ? 13.968 6.821 33.911 1.00 51.16 97 SER A N 1
ATOM 792 C CA . SER A 1 97 ? 14.630 7.673 34.909 1.00 51.16 97 SER A CA 1
ATOM 793 C C . SER A 1 97 ? 15.075 9.052 34.394 1.00 51.16 97 SER A C 1
ATOM 795 O O . SER A 1 97 ? 15.903 9.148 33.485 1.00 51.16 97 SER A O 1
ATOM 797 N N . VAL A 1 98 ? 14.647 10.125 35.074 1.00 54.69 98 VAL A N 1
ATOM 798 C CA . VAL A 1 98 ? 15.377 11.405 35.041 1.00 54.69 98 VAL A CA 1
ATOM 799 C C . VAL A 1 98 ? 16.853 11.061 35.293 1.00 54.69 98 VAL A C 1
ATOM 801 O O . VAL A 1 98 ? 17.142 10.430 36.317 1.00 54.69 98 VAL A O 1
ATOM 804 N N . PRO A 1 99 ? 17.786 11.359 34.370 1.00 53.50 99 PRO A N 1
ATOM 805 C CA . PRO A 1 99 ? 19.162 10.930 34.548 1.00 53.50 99 PRO A CA 1
ATOM 806 C C . PRO A 1 99 ? 19.723 11.612 35.795 1.00 53.50 99 PRO A C 1
ATOM 808 O O . PRO A 1 99 ? 19.609 12.834 35.931 1.00 53.50 99 PRO A O 1
ATOM 811 N N . ASN A 1 100 ? 20.295 10.840 36.728 1.00 57.84 100 ASN A N 1
ATOM 812 C CA . ASN A 1 100 ? 20.911 11.437 37.910 1.00 57.84 100 ASN A CA 1
ATOM 813 C C . ASN A 1 100 ? 22.037 12.399 37.464 1.00 57.84 100 ASN A C 1
ATOM 815 O O . ASN A 1 100 ? 22.618 12.252 36.385 1.00 57.84 100 ASN A O 1
ATOM 819 N N . GLN A 1 101 ? 22.327 13.432 38.259 1.00 60.56 101 GLN A N 1
ATOM 820 C CA . GLN A 1 101 ? 23.275 14.474 37.836 1.00 60.56 101 GLN A CA 1
ATOM 821 C C . GLN A 1 101 ? 24.681 13.927 37.539 1.00 60.56 101 GLN A C 1
ATOM 823 O O . GLN A 1 101 ? 25.394 14.479 36.701 1.00 60.56 101 GLN A O 1
ATOM 828 N N . GLU A 1 102 ? 25.053 12.810 38.162 1.00 57.97 102 GLU A N 1
ATOM 829 C CA . GLU A 1 102 ? 26.320 12.119 37.925 1.00 57.97 102 GLU A CA 1
ATOM 830 C C . GLU A 1 102 ? 26.398 11.520 36.511 1.00 57.97 102 GLU A C 1
ATOM 832 O O . GLU A 1 102 ? 27.427 11.645 35.845 1.00 57.97 102 GLU A O 1
ATOM 837 N N . PHE A 1 103 ? 25.299 10.961 35.995 1.00 54.62 103 PHE A N 1
AT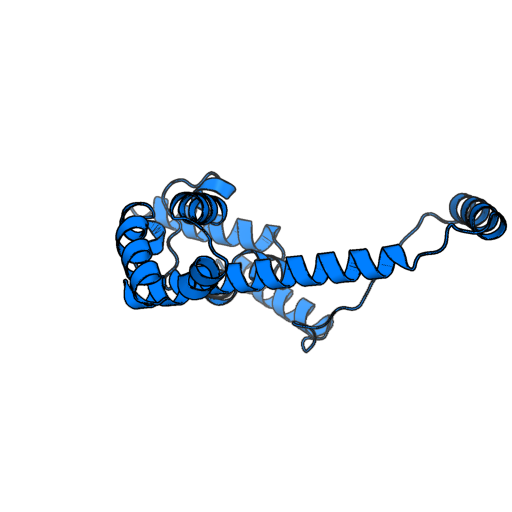OM 838 C CA . PHE A 1 103 ? 25.206 10.447 34.627 1.00 54.62 103 PHE A CA 1
ATOM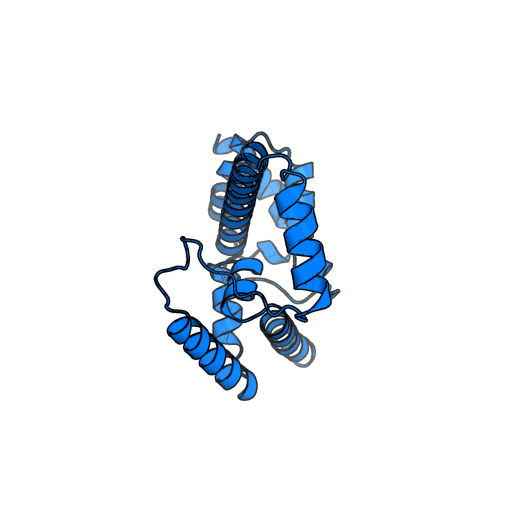 839 C C . PHE A 1 103 ? 25.314 11.568 33.585 1.00 54.62 103 PHE A C 1
ATOM 841 O O . PHE A 1 103 ? 26.000 11.409 32.575 1.00 54.62 103 PHE A O 1
ATOM 848 N N . LEU A 1 104 ? 24.710 12.735 33.843 1.00 58.97 104 LEU A N 1
ATOM 849 C CA . LEU A 1 104 ? 24.832 13.910 32.967 1.00 58.97 104 LEU A CA 1
ATOM 850 C C . LEU A 1 104 ? 26.266 14.466 32.939 1.00 58.97 104 LEU A C 1
ATOM 852 O O . LEU A 1 104 ? 26.759 14.835 31.869 1.00 58.97 104 LEU A O 1
ATOM 856 N N . ALA A 1 105 ? 26.956 14.477 34.084 1.00 59.78 105 ALA A N 1
ATOM 857 C CA . ALA A 1 105 ? 28.358 14.887 34.179 1.00 59.78 105 ALA A CA 1
ATOM 858 C C . ALA A 1 105 ? 29.300 13.904 33.456 1.00 59.78 105 ALA A C 1
ATOM 860 O O . ALA A 1 105 ? 30.209 14.322 32.728 1.00 59.78 105 ALA A O 1
ATOM 861 N N . ALA A 1 106 ? 29.045 12.598 33.573 1.00 57.31 106 ALA A N 1
ATOM 862 C CA . ALA A 1 106 ? 29.787 11.573 32.844 1.00 57.31 106 ALA A CA 1
ATOM 863 C C . ALA A 1 106 ? 29.592 11.701 31.320 1.00 57.31 106 ALA A C 1
ATOM 865 O O . ALA A 1 106 ? 30.569 11.677 30.570 1.00 57.31 106 ALA A O 1
ATOM 866 N N . LEU A 1 107 ? 28.361 11.940 30.851 1.00 51.06 107 LEU A N 1
ATOM 867 C CA . LEU A 1 107 ? 28.040 12.144 29.428 1.00 51.06 107 LEU A CA 1
ATOM 868 C C . LEU A 1 107 ? 28.676 13.409 28.835 1.00 51.06 107 LEU A C 1
ATOM 870 O O . LEU A 1 107 ? 29.099 13.391 27.677 1.00 51.06 107 LEU A O 1
ATOM 874 N N . ALA A 1 108 ? 28.774 14.494 29.609 1.00 53.56 108 ALA A N 1
ATOM 875 C CA . ALA A 1 108 ? 29.477 15.711 29.198 1.00 53.56 108 ALA A CA 1
ATOM 876 C C . ALA A 1 108 ? 30.980 15.454 28.984 1.00 53.56 108 ALA A C 1
ATOM 878 O O . ALA A 1 108 ? 31.564 15.925 28.008 1.00 53.56 108 ALA A O 1
ATOM 879 N N . THR A 1 109 ? 31.581 14.634 29.847 1.00 56.19 109 THR A N 1
ATOM 880 C CA . THR A 1 109 ? 33.000 14.249 29.773 1.00 56.19 109 THR A CA 1
ATOM 881 C C . THR A 1 109 ? 33.275 13.312 28.588 1.00 56.19 109 THR A C 1
ATOM 883 O O . THR A 1 109 ? 34.294 13.432 27.904 1.00 56.19 109 THR A O 1
ATOM 886 N N . LEU A 1 110 ? 32.330 12.416 28.288 1.00 46.09 110 LEU A N 1
ATOM 887 C CA . LEU A 1 110 ? 32.426 11.446 27.191 1.00 46.09 110 LEU A CA 1
ATOM 888 C C . LEU A 1 110 ? 32.192 12.095 25.811 1.00 46.09 110 LEU A C 1
ATOM 890 O O . LEU A 1 110 ? 32.916 11.805 24.861 1.00 46.09 110 LEU A O 1
ATOM 894 N N . ARG A 1 111 ? 31.263 13.060 25.701 1.00 48.16 111 ARG A N 1
ATOM 895 C CA . ARG A 1 111 ? 31.069 13.875 24.479 1.00 48.16 111 ARG A CA 1
ATOM 896 C C . ARG A 1 111 ? 32.240 14.808 24.179 1.00 48.16 111 ARG A C 1
ATOM 898 O O . ARG A 1 111 ? 32.497 15.087 23.013 1.00 48.16 111 ARG A O 1
ATOM 905 N N . ALA A 1 112 ? 32.948 15.273 25.207 1.00 50.28 112 ALA A N 1
ATOM 906 C CA . ALA A 1 112 ? 34.161 16.069 25.038 1.00 50.28 112 ALA A CA 1
ATOM 907 C C . ALA A 1 112 ? 35.344 15.247 24.494 1.00 50.28 112 ALA A C 1
ATOM 909 O O . ALA A 1 112 ? 36.298 15.823 23.979 1.00 50.28 112 ALA A O 1
ATOM 910 N N . SER A 1 113 ? 35.289 13.915 24.602 1.00 49.38 113 SER A N 1
ATOM 911 C CA . SER A 1 113 ? 36.406 13.031 24.267 1.00 49.38 113 SER A CA 1
ATOM 912 C C . SER A 1 113 ? 36.156 12.115 23.064 1.00 49.38 113 SER A C 1
ATOM 914 O O . SER A 1 113 ? 37.135 11.702 22.451 1.00 49.38 113 SER A O 1
ATOM 916 N N . HIS A 1 114 ? 34.912 11.810 22.674 1.00 39.25 114 HIS A N 1
ATOM 917 C CA . HIS A 1 114 ? 34.626 10.888 21.563 1.00 39.25 114 HIS A CA 1
ATOM 918 C C . HIS A 1 114 ? 33.475 11.367 20.658 1.00 39.25 114 HIS A C 1
ATOM 920 O O . HIS A 1 114 ? 32.319 11.451 21.073 1.00 39.25 114 HIS A O 1
ATOM 926 N N . GLY A 1 115 ? 33.792 11.631 19.382 1.00 41.94 115 GLY A N 1
ATOM 927 C CA . GLY A 1 115 ? 32.815 11.774 18.298 1.00 41.94 115 GLY A CA 1
ATOM 928 C C . GLY A 1 115 ? 32.124 10.433 18.027 1.00 41.94 115 GLY A C 1
ATOM 929 O O . GLY A 1 115 ? 32.779 9.433 17.749 1.00 41.94 115 GLY A O 1
ATOM 930 N N . VAL A 1 116 ? 30.803 10.404 18.180 1.00 39.53 116 VAL A N 1
ATOM 931 C CA . VAL A 1 116 ? 30.007 9.183 18.366 1.00 39.53 116 VAL A CA 1
ATOM 932 C C . VAL A 1 116 ? 29.683 8.484 17.039 1.00 39.53 116 VAL A C 1
ATOM 934 O O . VAL A 1 116 ? 28.991 9.048 16.197 1.00 39.53 116 VAL A O 1
ATOM 937 N N . HIS A 1 117 ? 30.082 7.214 16.912 1.00 34.75 117 HIS A N 1
ATOM 938 C CA . HIS A 1 117 ? 29.394 6.215 16.087 1.00 34.75 117 HIS A CA 1
ATOM 939 C C . HIS A 1 117 ? 28.622 5.287 17.035 1.00 34.75 117 HIS A C 1
ATOM 941 O O . HIS A 1 117 ? 29.230 4.545 17.803 1.00 34.75 117 HIS A O 1
ATOM 947 N N . ALA A 1 118 ? 27.289 5.352 17.012 1.00 37.00 118 ALA A N 1
ATOM 948 C CA . ALA A 1 118 ? 26.418 4.462 17.775 1.00 37.00 118 ALA A CA 1
ATOM 949 C C . ALA A 1 118 ? 25.879 3.357 16.856 1.00 37.00 118 ALA A C 1
ATOM 951 O O . ALA A 1 118 ? 25.291 3.645 15.813 1.00 37.00 118 ALA A O 1
ATOM 952 N N . VAL A 1 119 ? 26.099 2.105 17.253 1.00 38.34 119 VAL A N 1
ATOM 953 C CA . VAL A 1 119 ? 25.510 0.901 16.654 1.00 38.34 119 VAL A CA 1
ATOM 954 C C . VAL A 1 119 ? 24.241 0.568 17.442 1.00 38.34 119 VAL A C 1
ATOM 956 O O . VAL A 1 119 ? 24.284 0.501 18.668 1.00 38.34 119 VAL A O 1
ATOM 959 N N . MET A 1 120 ? 23.122 0.374 16.742 1.00 30.75 120 MET A N 1
ATOM 960 C CA . MET A 1 120 ? 21.852 -0.116 17.288 1.00 30.75 120 MET A CA 1
ATOM 961 C C . MET A 1 120 ? 21.456 -1.417 16.584 1.00 30.75 120 MET A C 1
ATOM 963 O O . MET A 1 120 ? 21.441 -1.459 15.359 1.00 30.75 120 MET A O 1
ATOM 967 N N . SER A 1 121 ? 21.069 -2.421 17.369 1.00 33.72 121 SER A N 1
ATOM 968 C CA . SER A 1 121 ? 20.125 -3.508 17.038 1.00 33.72 121 SER A CA 1
ATOM 969 C C . SER A 1 121 ? 19.639 -4.113 18.373 1.00 33.72 121 SER A C 1
ATOM 971 O O . SER A 1 121 ? 20.421 -4.008 19.327 1.00 33.72 121 SER A O 1
ATOM 973 N N . PRO A 1 122 ? 18.430 -4.719 18.519 1.00 46.88 122 PRO A N 1
ATOM 974 C CA . PRO A 1 122 ? 17.627 -5.444 17.503 1.00 46.88 122 PRO A CA 1
ATOM 975 C C . PRO A 1 122 ? 16.075 -5.220 17.562 1.00 46.88 122 PRO A C 1
ATOM 977 O O . PRO A 1 122 ? 15.593 -4.437 18.386 1.00 46.88 122 PRO A O 1
ATOM 980 N N . LEU A 1 123 ? 15.276 -5.876 16.690 1.00 37.78 123 LEU A N 1
ATOM 981 C CA . LEU A 1 123 ? 13.789 -5.840 16.658 1.00 37.78 123 LEU A CA 1
ATOM 982 C C . LEU A 1 123 ? 13.071 -6.957 15.818 1.00 37.78 123 LEU A C 1
ATOM 984 O O . LEU A 1 123 ? 13.262 -6.969 14.597 1.00 37.78 123 LEU A O 1
ATOM 988 N N . PRO A 1 124 ? 12.167 -7.821 16.367 1.00 46.25 124 PRO A N 1
ATOM 989 C CA . PRO A 1 124 ? 11.587 -8.967 15.639 1.00 46.25 124 PRO A CA 1
ATOM 990 C C . PRO A 1 124 ? 10.384 -8.696 14.746 1.00 46.25 124 PRO A C 1
ATOM 992 O O . PRO A 1 124 ? 9.520 -7.880 15.050 1.00 46.25 124 PRO A O 1
ATOM 995 N N . GLY A 1 125 ? 10.312 -9.467 13.653 1.00 42.59 125 GLY A N 1
ATOM 996 C CA . GLY A 1 125 ? 9.195 -9.526 12.694 1.00 42.59 125 GLY A CA 1
ATOM 997 C C . GLY A 1 125 ? 9.631 -9.699 11.229 1.00 42.59 125 GLY A C 1
ATOM 998 O O . GLY A 1 125 ? 8.917 -10.298 10.432 1.00 42.59 125 GLY A O 1
ATOM 999 N N . ILE A 1 126 ? 10.851 -9.253 10.905 1.00 48.12 126 ILE A N 1
ATOM 1000 C CA . ILE A 1 126 ? 11.634 -9.542 9.678 1.00 48.12 126 ILE A CA 1
ATOM 1001 C C . ILE A 1 126 ? 12.961 -10.256 10.071 1.00 48.12 126 ILE A C 1
ATOM 1003 O O . ILE A 1 126 ? 13.843 -10.506 9.261 1.00 48.12 126 ILE A O 1
ATOM 1007 N N . GLU A 1 127 ? 13.078 -10.645 11.343 1.00 43.41 127 GLU A N 1
ATOM 1008 C CA . GLU A 1 127 ? 14.311 -11.069 12.027 1.00 43.41 127 GLU A CA 1
ATOM 1009 C C . GLU A 1 127 ? 14.803 -12.497 11.782 1.00 43.41 127 GLU A C 1
ATOM 1011 O O . GLU A 1 127 ? 15.789 -12.910 12.382 1.00 43.41 127 GLU A O 1
ATOM 1016 N N . ALA A 1 128 ? 14.174 -13.266 10.897 1.00 43.06 128 ALA A N 1
ATOM 1017 C CA . ALA A 1 128 ? 14.763 -14.540 10.474 1.00 43.06 128 ALA A CA 1
ATOM 1018 C C . ALA A 1 128 ? 15.752 -14.382 9.305 1.00 43.06 128 ALA A C 1
ATOM 1020 O O . ALA A 1 128 ? 16.272 -15.381 8.817 1.00 43.06 128 ALA A O 1
ATOM 1021 N N . LEU A 1 129 ? 15.985 -13.154 8.833 1.00 47.03 129 LEU A N 1
ATOM 1022 C CA . LEU A 1 129 ? 17.058 -12.838 7.898 1.00 47.03 129 LEU A CA 1
ATOM 1023 C C . LEU A 1 129 ? 18.172 -12.192 8.706 1.00 47.03 129 LEU A C 1
ATOM 1025 O O . LEU A 1 129 ? 17.981 -11.121 9.288 1.00 47.03 129 LEU A O 1
ATOM 1029 N N . SER A 1 130 ? 19.318 -12.860 8.757 1.00 57.12 130 SER A N 1
ATOM 1030 C CA . SER A 1 130 ? 20.518 -12.261 9.323 1.00 57.12 130 SER A CA 1
ATOM 1031 C C . SER A 1 130 ? 20.826 -10.948 8.595 1.00 57.12 130 SER A C 1
ATOM 1033 O O . SER A 1 130 ? 20.394 -10.714 7.461 1.00 57.12 130 SER A O 1
ATOM 1035 N N . GLU A 1 131 ? 21.576 -10.059 9.242 1.00 58.34 131 GLU A N 1
ATOM 1036 C CA . GLU A 1 131 ? 22.030 -8.834 8.581 1.00 58.34 131 GLU A CA 1
ATOM 1037 C C . GLU A 1 131 ? 22.801 -9.154 7.285 1.00 58.34 131 GLU A C 1
ATOM 1039 O O . GLU A 1 131 ? 22.665 -8.432 6.295 1.00 58.34 131 GLU A O 1
ATOM 1044 N N . ASP A 1 132 ? 23.476 -10.306 7.251 1.00 62.84 132 ASP A N 1
ATOM 1045 C CA . ASP A 1 132 ? 24.114 -10.869 6.063 1.00 62.84 132 ASP A CA 1
ATOM 1046 C C . ASP A 1 132 ? 23.093 -11.236 4.971 1.00 62.84 132 ASP A C 1
ATOM 1048 O O . ASP A 1 132 ? 23.248 -10.811 3.825 1.00 62.84 132 ASP A O 1
ATOM 1052 N N . ASP A 1 133 ? 21.983 -11.900 5.310 1.00 64.62 133 ASP A N 1
ATOM 1053 C CA . ASP A 1 133 ? 20.928 -12.228 4.339 1.00 64.62 133 ASP A CA 1
ATOM 1054 C C . ASP A 1 133 ? 20.257 -10.969 3.763 1.00 64.62 133 ASP A C 1
ATOM 1056 O O . ASP A 1 133 ? 19.917 -10.917 2.578 1.00 64.62 133 ASP A O 1
ATOM 1060 N N . LEU A 1 134 ? 20.077 -9.917 4.571 1.00 67.06 134 LEU A N 1
ATOM 1061 C CA . LEU A 1 134 ? 19.570 -8.625 4.093 1.00 67.06 134 LEU A CA 1
ATOM 1062 C C . LEU A 1 134 ? 20.571 -7.929 3.170 1.00 67.06 134 LEU A C 1
ATOM 1064 O O . LEU A 1 134 ? 20.171 -7.293 2.187 1.00 67.06 134 LEU A O 1
ATOM 1068 N N . ILE A 1 135 ? 21.864 -8.020 3.474 1.00 70.62 135 ILE A N 1
ATOM 1069 C CA . ILE A 1 135 ? 22.926 -7.505 2.611 1.00 70.62 135 ILE A CA 1
ATOM 1070 C C . ILE A 1 135 ? 22.912 -8.256 1.277 1.00 70.62 135 ILE A C 1
ATOM 1072 O O . ILE A 1 135 ? 22.893 -7.599 0.232 1.00 70.62 135 ILE A O 1
ATOM 1076 N N . ASP A 1 136 ? 22.828 -9.582 1.290 1.00 72.81 136 ASP A N 1
ATOM 1077 C CA . ASP A 1 136 ? 22.775 -10.416 0.088 1.00 72.81 136 ASP A CA 1
ATOM 1078 C C . ASP A 1 136 ? 21.522 -10.135 -0.744 1.00 72.81 136 ASP A C 1
ATOM 1080 O O . ASP A 1 136 ? 21.610 -9.903 -1.956 1.00 72.81 136 ASP A O 1
ATOM 1084 N N . LEU A 1 137 ? 20.359 -10.023 -0.099 1.00 71.44 137 LEU A N 1
ATOM 1085 C CA . LEU A 1 137 ? 19.100 -9.652 -0.744 1.00 71.44 137 LEU A CA 1
ATOM 1086 C C . LEU A 1 137 ? 19.197 -8.265 -1.407 1.00 71.44 137 LEU A C 1
ATOM 1088 O O . LEU A 1 137 ? 18.784 -8.074 -2.558 1.00 71.44 137 LEU A O 1
ATOM 1092 N N . ARG A 1 138 ? 19.799 -7.284 -0.722 1.00 78.88 138 ARG A N 1
ATOM 1093 C CA . ARG A 1 138 ? 20.039 -5.933 -1.261 1.00 78.88 138 ARG A CA 1
ATOM 1094 C C . ARG A 1 138 ? 21.029 -5.952 -2.416 1.00 78.88 138 ARG A C 1
ATOM 1096 O O . ARG A 1 138 ? 20.833 -5.227 -3.397 1.00 78.88 138 ARG A O 1
ATOM 1103 N N . GLN A 1 139 ? 22.092 -6.743 -2.327 1.00 75.12 139 GLN A N 1
ATOM 1104 C CA . GLN A 1 139 ? 23.081 -6.879 -3.392 1.00 75.12 139 GLN A CA 1
ATOM 1105 C C . GLN A 1 139 ? 22.470 -7.531 -4.634 1.00 75.12 139 GLN A C 1
ATOM 1107 O O . GLN A 1 139 ? 22.638 -7.001 -5.738 1.00 75.12 139 GLN A O 1
ATOM 1112 N N . ALA A 1 140 ? 21.693 -8.600 -4.461 1.00 75.12 140 ALA A N 1
ATOM 1113 C CA . ALA A 1 140 ? 20.960 -9.269 -5.530 1.00 75.12 140 ALA A CA 1
ATOM 1114 C C . ALA A 1 140 ? 19.960 -8.318 -6.204 1.00 75.12 140 ALA A C 1
ATOM 1116 O O . ALA A 1 140 ? 19.968 -8.183 -7.433 1.00 75.12 140 ALA A O 1
ATOM 1117 N N . ALA A 1 141 ? 19.176 -7.572 -5.418 1.00 71.19 141 ALA A N 1
ATOM 1118 C CA . ALA A 1 141 ? 18.235 -6.577 -5.930 1.00 71.19 141 ALA A CA 1
ATOM 1119 C C . ALA A 1 141 ? 18.940 -5.441 -6.690 1.00 71.19 141 ALA A C 1
ATOM 1121 O O . ALA A 1 141 ? 18.509 -5.050 -7.775 1.00 71.19 141 ALA A O 1
ATOM 1122 N N . ARG A 1 142 ? 20.073 -4.936 -6.181 1.00 77.88 142 ARG A N 1
ATOM 1123 C CA . ARG A 1 142 ? 20.897 -3.933 -6.885 1.00 77.88 142 ARG A CA 1
ATOM 1124 C C . ARG A 1 142 ? 21.500 -4.486 -8.173 1.00 77.88 142 ARG A C 1
ATOM 1126 O O . ARG A 1 142 ? 21.609 -3.751 -9.155 1.00 77.88 142 ARG A O 1
ATOM 1133 N N . ALA A 1 143 ? 21.925 -5.746 -8.189 1.00 74.00 143 ALA A N 1
ATOM 1134 C CA . ALA A 1 143 ? 22.454 -6.398 -9.383 1.00 74.00 143 ALA A CA 1
ATOM 1135 C C . ALA A 1 143 ? 21.366 -6.588 -10.450 1.00 74.00 143 ALA A C 1
ATOM 1137 O O . ALA A 1 143 ? 21.610 -6.283 -11.616 1.00 74.00 143 ALA A O 1
ATOM 1138 N N . ALA A 1 144 ? 20.163 -7.015 -10.055 1.00 72.38 144 ALA A N 1
ATOM 1139 C CA . ALA A 1 144 ? 19.000 -7.103 -10.937 1.00 72.38 144 ALA A CA 1
ATOM 1140 C C . ALA A 1 144 ? 18.611 -5.725 -11.498 1.00 72.38 144 ALA A C 1
ATOM 1142 O O . ALA A 1 144 ? 18.541 -5.559 -12.717 1.00 72.38 144 ALA A O 1
ATOM 1143 N N . TYR A 1 145 ? 18.516 -4.708 -10.634 1.00 78.06 145 TYR A N 1
ATOM 1144 C CA . TYR A 1 145 ? 18.215 -3.334 -11.041 1.00 78.06 145 TYR A CA 1
ATOM 1145 C C . TYR A 1 145 ? 19.234 -2.783 -12.048 1.00 78.06 145 TYR A C 1
ATOM 1147 O O . TYR A 1 145 ? 18.852 -2.173 -13.044 1.00 78.06 145 TYR A O 1
ATOM 1155 N N . ARG A 1 146 ? 20.537 -3.035 -11.846 1.00 80.06 146 ARG A N 1
ATOM 1156 C CA . ARG A 1 146 ? 21.588 -2.631 -12.801 1.00 80.06 146 ARG A CA 1
ATOM 1157 C C . ARG A 1 146 ? 21.438 -3.285 -14.177 1.00 80.06 146 ARG A C 1
ATOM 1159 O O . ARG A 1 146 ? 21.842 -2.684 -15.166 1.00 80.06 146 ARG A O 1
ATOM 1166 N N . ARG A 1 147 ? 20.838 -4.476 -14.252 1.00 78.94 147 ARG A N 1
ATOM 1167 C CA . ARG A 1 147 ? 20.487 -5.155 -15.513 1.00 78.94 147 ARG A CA 1
ATOM 1168 C C . ARG A 1 147 ? 19.159 -4.665 -16.109 1.00 78.94 147 ARG A C 1
ATOM 1170 O O . ARG A 1 147 ? 18.735 -5.167 -17.144 1.00 78.94 147 ARG A O 1
ATOM 1177 N N . GLY A 1 148 ? 18.505 -3.689 -15.476 1.00 72.50 148 GLY A N 1
ATOM 1178 C CA . GLY A 1 148 ? 17.199 -3.168 -15.877 1.00 72.50 148 GLY A CA 1
ATOM 1179 C C . GLY A 1 148 ? 16.021 -4.051 -15.461 1.00 72.50 148 GLY A C 1
ATOM 1180 O O . GLY A 1 148 ? 14.894 -3.773 -15.874 1.00 72.50 148 GLY A O 1
ATOM 1181 N N . ASP A 1 149 ? 16.263 -5.088 -14.656 1.00 74.31 149 ASP A N 1
ATOM 1182 C CA . ASP A 1 149 ? 15.216 -5.927 -14.085 1.00 74.31 149 ASP A CA 1
ATOM 1183 C C . ASP A 1 149 ? 14.753 -5.339 -12.747 1.00 74.31 149 ASP A C 1
ATOM 1185 O O . ASP A 1 149 ? 15.515 -5.206 -11.789 1.00 74.31 149 ASP A O 1
ATOM 1189 N N . THR A 1 150 ? 13.482 -4.951 -12.707 1.00 80.88 150 THR A N 1
ATOM 1190 C CA . THR A 1 150 ? 12.831 -4.345 -11.539 1.00 80.88 150 THR A CA 1
ATOM 1191 C C . THR A 1 150 ? 11.796 -5.274 -10.914 1.00 80.88 150 THR A C 1
ATOM 1193 O O . THR A 1 150 ? 11.241 -4.926 -9.875 1.00 80.88 150 THR A O 1
ATOM 1196 N N . ALA A 1 151 ? 11.554 -6.458 -11.491 1.00 74.69 151 ALA A N 1
ATOM 1197 C CA . ALA A 1 151 ? 10.440 -7.330 -11.120 1.00 74.69 151 ALA A CA 1
ATOM 1198 C C . ALA A 1 151 ? 10.480 -7.734 -9.644 1.00 74.69 151 ALA A C 1
ATOM 1200 O O . ALA A 1 151 ? 9.458 -7.698 -8.970 1.00 74.69 151 ALA A O 1
ATOM 1201 N N . LEU A 1 152 ? 11.670 -8.026 -9.116 1.00 77.50 152 LEU A N 1
ATOM 1202 C CA . LEU A 1 152 ? 11.857 -8.396 -7.712 1.00 77.50 152 LEU A CA 1
ATOM 1203 C C . LEU A 1 152 ? 11.426 -7.279 -6.747 1.00 77.50 152 LEU A C 1
ATOM 1205 O O . LEU A 1 152 ? 10.767 -7.538 -5.744 1.00 77.50 152 LEU A O 1
ATOM 1209 N N . ILE A 1 153 ? 11.745 -6.026 -7.079 1.00 78.44 153 ILE A N 1
ATOM 1210 C CA . ILE A 1 153 ? 11.381 -4.864 -6.262 1.00 78.44 153 ILE A CA 1
ATOM 1211 C C . ILE A 1 153 ? 9.891 -4.545 -6.426 1.00 78.44 153 ILE A C 1
ATOM 1213 O O . ILE A 1 153 ? 9.219 -4.253 -5.441 1.00 78.44 153 ILE A O 1
ATOM 1217 N N . ILE A 1 154 ? 9.359 -4.630 -7.649 1.00 77.06 154 ILE A N 1
ATOM 1218 C CA . ILE A 1 154 ? 7.938 -4.382 -7.925 1.00 77.06 154 ILE A CA 1
ATOM 1219 C C . ILE A 1 154 ? 7.056 -5.418 -7.225 1.00 77.06 154 ILE A C 1
ATOM 1221 O O . ILE A 1 154 ? 6.130 -5.029 -6.524 1.00 77.06 154 ILE A O 1
ATOM 1225 N N . ASN A 1 155 ? 7.380 -6.708 -7.331 1.00 76.69 155 ASN A N 1
ATOM 1226 C CA . ASN A 1 155 ? 6.631 -7.774 -6.663 1.00 76.69 155 ASN A CA 1
ATOM 1227 C C . ASN A 1 155 ? 6.656 -7.598 -5.145 1.00 76.69 155 ASN A C 1
ATOM 1229 O O . ASN A 1 155 ? 5.621 -7.705 -4.500 1.00 76.69 155 ASN A O 1
ATOM 1233 N N . ALA A 1 156 ? 7.810 -7.246 -4.573 1.00 75.56 156 ALA A N 1
ATOM 1234 C CA . ALA A 1 156 ? 7.889 -6.980 -3.144 1.00 75.56 156 ALA A CA 1
ATOM 1235 C C . ALA A 1 156 ? 7.044 -5.770 -2.724 1.00 75.56 156 ALA A C 1
ATOM 1237 O O . ALA A 1 156 ? 6.402 -5.813 -1.681 1.00 75.56 156 ALA A O 1
ATOM 1238 N N . VAL A 1 157 ? 6.994 -4.706 -3.531 1.00 77.31 157 VAL A N 1
ATOM 1239 C CA . VAL A 1 157 ? 6.089 -3.575 -3.273 1.00 77.31 157 VAL A CA 1
ATOM 1240 C C . VAL A 1 157 ? 4.626 -4.017 -3.360 1.00 77.31 157 VAL A C 1
ATOM 1242 O O . VAL A 1 157 ? 3.826 -3.579 -2.541 1.00 77.31 157 VAL A O 1
ATOM 1245 N N . GLU A 1 158 ? 4.257 -4.872 -4.313 1.00 75.12 158 GLU A N 1
ATOM 1246 C CA . GLU A 1 158 ? 2.878 -5.350 -4.480 1.00 75.12 158 GLU A CA 1
ATOM 1247 C C . GLU A 1 158 ? 2.428 -6.315 -3.372 1.00 75.12 158 GLU A C 1
ATOM 1249 O O . GLU A 1 158 ? 1.272 -6.260 -2.954 1.00 75.12 158 GLU A O 1
ATOM 1254 N N . GLU A 1 159 ? 3.322 -7.180 -2.889 1.00 73.75 159 GLU A N 1
ATOM 1255 C CA . GLU A 1 159 ? 3.005 -8.203 -1.884 1.00 73.75 159 GLU A CA 1
ATOM 1256 C C . GLU A 1 159 ? 3.189 -7.712 -0.446 1.00 73.75 159 GLU A C 1
ATOM 1258 O O . GLU A 1 159 ? 2.382 -8.039 0.426 1.00 73.75 159 GLU A O 1
ATOM 1263 N N . LEU A 1 160 ? 4.233 -6.920 -0.192 1.00 73.62 160 LEU A N 1
ATOM 1264 C CA . LEU A 1 160 ? 4.620 -6.472 1.150 1.00 73.62 160 LEU A CA 1
ATOM 1265 C C . LEU A 1 160 ? 4.289 -4.998 1.401 1.00 73.62 160 LEU A C 1
ATOM 1267 O O . LEU A 1 160 ? 4.381 -4.526 2.532 1.00 73.62 160 LEU A O 1
ATOM 1271 N N . GLY A 1 161 ? 3.887 -4.258 0.371 1.00 69.75 161 GLY A N 1
ATOM 1272 C CA . GLY A 1 161 ? 3.687 -2.820 0.467 1.00 69.75 161 GLY A CA 1
ATOM 1273 C C . GLY A 1 161 ? 4.994 -2.038 0.330 1.00 69.75 161 GLY A C 1
ATOM 1274 O O . GLY A 1 161 ? 6.109 -2.559 0.430 1.00 69.75 161 GLY A O 1
ATOM 1275 N N . TRP A 1 162 ? 4.857 -0.736 0.084 1.00 70.19 162 TRP A N 1
ATOM 1276 C CA . TRP A 1 162 ? 5.989 0.123 -0.262 1.00 70.19 162 TRP A CA 1
ATOM 1277 C C . TRP A 1 162 ? 6.999 0.265 0.878 1.00 70.19 162 TRP A C 1
ATOM 1279 O O . TRP A 1 162 ? 8.197 0.118 0.652 1.00 70.19 162 TRP A O 1
ATOM 1289 N N . SER A 1 163 ? 6.543 0.528 2.104 1.00 67.75 163 SER A N 1
ATOM 1290 C CA . SER A 1 163 ? 7.465 0.765 3.219 1.00 67.75 163 SER A CA 1
ATOM 1291 C C . SER A 1 163 ? 8.227 -0.496 3.619 1.00 67.75 163 SER A C 1
ATOM 1293 O O . SER A 1 163 ? 9.409 -0.403 3.937 1.00 67.75 163 SER A O 1
ATOM 1295 N N . ALA A 1 164 ? 7.593 -1.673 3.559 1.00 68.81 164 ALA A N 1
ATOM 1296 C CA . ALA A 1 164 ? 8.268 -2.939 3.835 1.00 68.81 164 ALA A CA 1
ATOM 1297 C C . ALA A 1 164 ? 9.311 -3.253 2.752 1.00 68.81 164 ALA A C 1
ATOM 1299 O O . ALA A 1 164 ? 10.452 -3.585 3.066 1.00 68.81 164 ALA A O 1
ATOM 1300 N N . ALA A 1 165 ? 8.984 -3.039 1.473 1.00 73.31 165 ALA A N 1
ATOM 1301 C CA . ALA A 1 165 ? 9.971 -3.122 0.396 1.00 73.31 165 ALA A CA 1
ATOM 1302 C C . ALA A 1 165 ? 11.096 -2.079 0.561 1.00 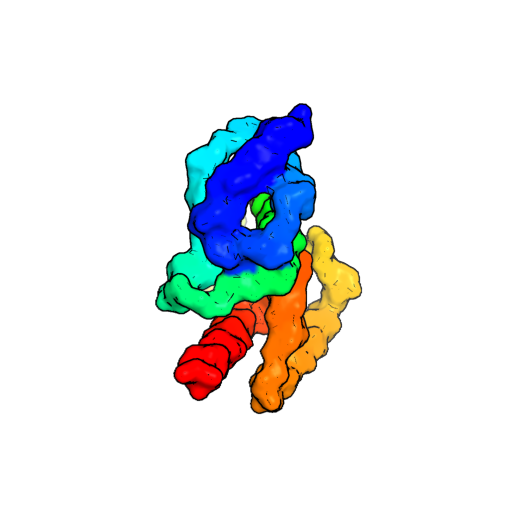73.31 165 ALA A C 1
ATOM 1304 O O . ALA A 1 165 ? 12.263 -2.369 0.293 1.00 73.31 165 ALA A O 1
ATOM 1305 N N . GLY A 1 166 ? 10.770 -0.877 1.041 1.00 71.75 166 GLY A N 1
ATOM 1306 C CA . GLY A 1 166 ? 11.729 0.175 1.376 1.00 71.75 166 GLY A CA 1
ATOM 1307 C C . GLY A 1 166 ? 12.680 -0.227 2.503 1.00 71.75 166 GLY A C 1
ATOM 1308 O O . GLY A 1 166 ? 13.868 0.075 2.421 1.00 71.75 166 GLY A O 1
ATOM 1309 N N . PHE A 1 167 ? 12.195 -0.953 3.509 1.00 73.31 167 PHE A N 1
ATOM 1310 C CA . PHE A 1 167 ? 13.019 -1.525 4.574 1.00 73.31 167 PHE A CA 1
ATOM 1311 C C . PHE A 1 167 ? 13.965 -2.616 4.040 1.00 73.31 167 PHE A C 1
ATOM 1313 O O . PHE A 1 167 ? 15.172 -2.593 4.308 1.00 73.31 167 PHE A O 1
ATOM 1320 N N . LEU A 1 168 ? 13.442 -3.522 3.207 1.00 72.25 168 LEU A N 1
ATOM 1321 C CA . LEU A 1 168 ? 14.208 -4.628 2.626 1.00 72.25 168 LEU A CA 1
ATOM 1322 C C . LEU A 1 168 ? 15.303 -4.137 1.669 1.00 72.25 168 LEU A C 1
ATOM 1324 O O . LEU A 1 168 ? 16.476 -4.463 1.840 1.00 72.25 168 LEU A O 1
ATOM 1328 N N . TYR A 1 169 ? 14.957 -3.300 0.690 1.00 75.00 169 TYR A N 1
ATOM 1329 C CA . TYR A 1 169 ? 15.852 -2.943 -0.422 1.00 75.00 169 TYR A CA 1
ATOM 1330 C C . TYR A 1 169 ? 16.469 -1.542 -0.319 1.00 75.00 169 TYR A C 1
ATOM 1332 O O . TYR A 1 169 ? 17.403 -1.210 -1.058 1.00 75.00 169 TYR A O 1
ATOM 1340 N N . GLY A 1 170 ? 15.968 -0.720 0.600 1.00 78.44 170 GLY A N 1
ATOM 1341 C CA . GLY A 1 170 ? 16.280 0.700 0.717 1.00 78.44 170 GLY A CA 1
ATOM 1342 C C . GLY A 1 170 ? 15.314 1.562 -0.098 1.00 78.44 170 GLY A C 1
ATOM 1343 O O . GLY A 1 170 ? 15.134 1.358 -1.301 1.00 78.44 170 GLY A O 1
ATOM 1344 N N . THR A 1 171 ? 14.752 2.589 0.541 1.00 76.31 171 THR A N 1
ATOM 1345 C CA . THR A 1 171 ? 13.779 3.530 -0.050 1.00 76.31 171 THR A CA 1
ATOM 1346 C C . THR A 1 171 ? 14.270 4.134 -1.366 1.00 76.31 171 THR A C 1
ATOM 1348 O O . THR A 1 171 ? 13.570 4.094 -2.372 1.00 76.31 171 THR A O 1
ATOM 1351 N N . GLY A 1 172 ? 15.529 4.578 -1.423 1.00 77.19 172 GLY A N 1
ATOM 1352 C CA . GLY A 1 172 ? 16.106 5.154 -2.641 1.00 77.19 172 GLY A CA 1
ATOM 1353 C C . GLY A 1 172 ? 16.310 4.163 -3.798 1.00 77.19 172 GLY A C 1
ATOM 1354 O O . GLY A 1 172 ? 16.441 4.589 -4.947 1.00 77.19 172 GLY A O 1
ATOM 1355 N N . LEU A 1 173 ? 16.383 2.851 -3.544 1.00 78.94 173 LEU A N 1
ATOM 1356 C CA . LEU A 1 173 ? 16.421 1.840 -4.610 1.00 78.94 173 LEU A CA 1
ATOM 1357 C C . LEU A 1 173 ? 15.008 1.528 -5.104 1.00 78.94 173 LEU A C 1
ATOM 1359 O O . LEU A 1 173 ? 14.801 1.478 -6.314 1.00 78.94 173 LEU A O 1
ATOM 1363 N N . VAL A 1 174 ? 14.049 1.390 -4.185 1.00 79.38 174 VAL A N 1
ATOM 1364 C CA . VAL A 1 174 ? 12.628 1.198 -4.507 1.00 79.38 174 VAL A CA 1
ATOM 1365 C C . VAL A 1 174 ? 12.102 2.357 -5.351 1.00 79.38 174 VAL A C 1
ATOM 1367 O O . VAL A 1 174 ? 11.536 2.130 -6.418 1.00 79.38 174 VAL A O 1
ATOM 1370 N N . ASP A 1 175 ? 12.388 3.596 -4.958 1.00 75.88 175 ASP A N 1
ATOM 1371 C CA . ASP A 1 175 ? 11.957 4.790 -5.691 1.00 75.88 175 ASP A CA 1
ATOM 1372 C C . ASP A 1 175 ? 12.538 4.848 -7.105 1.00 75.88 175 ASP A C 1
ATOM 1374 O O . ASP A 1 175 ? 11.838 5.176 -8.065 1.00 75.88 175 ASP A O 1
ATOM 1378 N N . ARG A 1 176 ? 13.822 4.505 -7.262 1.00 78.94 176 ARG A N 1
ATOM 1379 C CA . ARG A 1 176 ? 14.478 4.460 -8.576 1.00 78.94 176 ARG A CA 1
ATOM 1380 C C . ARG A 1 176 ? 13.953 3.320 -9.444 1.00 78.94 176 ARG A C 1
ATOM 1382 O O . ARG A 1 176 ? 13.738 3.538 -10.632 1.00 78.94 176 ARG A O 1
ATOM 1389 N N . ALA A 1 177 ? 13.707 2.147 -8.862 1.00 79.88 177 ALA A N 1
ATOM 1390 C CA . ALA A 1 177 ? 13.099 1.010 -9.547 1.00 79.88 177 ALA A CA 1
ATOM 1391 C C . ALA A 1 177 ? 11.711 1.363 -10.075 1.00 79.88 177 ALA A C 1
ATOM 1393 O O . ALA A 1 177 ? 11.482 1.239 -11.273 1.00 79.88 177 ALA A O 1
ATOM 1394 N N . LEU A 1 178 ? 10.841 1.914 -9.223 1.00 76.06 178 LEU A N 1
ATOM 1395 C CA . LEU A 1 178 ? 9.520 2.389 -9.628 1.00 76.06 178 LEU A CA 1
ATOM 1396 C C . LEU A 1 178 ? 9.648 3.417 -10.763 1.00 76.06 178 LEU A C 1
ATOM 1398 O O . LEU A 1 178 ? 9.082 3.223 -11.837 1.00 76.06 178 LEU A O 1
ATOM 1402 N N . ARG A 1 179 ? 10.458 4.470 -10.591 1.00 74.31 179 ARG A N 1
ATOM 1403 C CA . ARG A 1 179 ? 10.670 5.483 -11.643 1.00 74.31 179 ARG A CA 1
ATOM 1404 C C . ARG A 1 179 ? 11.132 4.871 -12.965 1.00 74.31 179 ARG A C 1
ATOM 1406 O O . ARG A 1 179 ? 10.610 5.257 -14.005 1.00 74.31 179 ARG A O 1
ATOM 1413 N N . LEU A 1 180 ? 12.063 3.918 -12.943 1.00 75.94 180 LEU A N 1
ATOM 1414 C CA . LEU A 1 180 ? 12.573 3.261 -14.147 1.00 75.94 180 LEU A CA 1
ATOM 1415 C C . LEU A 1 180 ? 11.488 2.436 -14.855 1.00 75.94 180 LEU A C 1
ATOM 1417 O O . LEU A 1 180 ? 11.317 2.558 -16.070 1.00 75.94 180 LEU A O 1
ATOM 1421 N N . THR A 1 181 ? 10.736 1.625 -14.107 1.00 73.06 181 THR A N 1
ATOM 1422 C CA . THR A 1 181 ? 9.644 0.798 -14.643 1.00 73.06 181 THR A CA 1
ATOM 1423 C C . THR A 1 181 ? 8.564 1.660 -15.297 1.00 73.06 181 THR A C 1
ATOM 1425 O O . THR A 1 181 ? 8.064 1.322 -16.373 1.00 73.06 181 THR A O 1
ATOM 1428 N N . TYR A 1 182 ? 8.224 2.799 -14.690 1.00 65.12 182 TYR A N 1
ATOM 1429 C CA . TYR A 1 182 ? 7.149 3.659 -15.191 1.00 65.12 182 TYR A CA 1
ATOM 1430 C C . TYR A 1 182 ? 7.601 4.663 -16.251 1.00 65.12 182 TYR A C 1
ATOM 1432 O O . TYR A 1 182 ? 6.836 4.913 -17.178 1.00 65.12 182 TYR A O 1
ATOM 1440 N N . ALA A 1 183 ? 8.840 5.160 -16.205 1.00 62.50 183 ALA A N 1
ATOM 1441 C CA . ALA A 1 183 ? 9.406 5.955 -17.296 1.00 62.50 183 ALA A CA 1
ATOM 1442 C C . ALA A 1 183 ? 9.442 5.149 -18.605 1.00 62.50 183 ALA A C 1
ATOM 1444 O O . ALA A 1 183 ? 9.059 5.656 -19.655 1.00 62.50 183 ALA A O 1
ATOM 1445 N N . ARG A 1 184 ? 9.800 3.857 -18.540 1.00 58.53 184 ARG A N 1
ATOM 1446 C CA . ARG A 1 184 ? 9.752 2.957 -19.705 1.00 58.53 184 ARG A CA 1
ATOM 1447 C C . ARG A 1 184 ? 8.346 2.755 -20.266 1.00 58.53 184 ARG A C 1
ATOM 1449 O O . ARG A 1 184 ? 8.193 2.676 -21.478 1.00 58.53 184 ARG A O 1
ATOM 1456 N N . ARG A 1 185 ? 7.325 2.672 -19.407 1.00 55.12 185 ARG A N 1
ATOM 1457 C CA . ARG A 1 185 ? 5.926 2.510 -19.840 1.00 55.12 185 ARG A CA 1
ATOM 1458 C C . ARG A 1 185 ? 5.357 3.752 -20.527 1.00 55.12 185 ARG A C 1
ATOM 1460 O O . ARG A 1 185 ? 4.450 3.606 -21.333 1.00 55.12 185 ARG A O 1
ATOM 1467 N N . ILE A 1 186 ? 5.890 4.938 -20.236 1.00 52.53 186 ILE A N 1
ATOM 1468 C CA . ILE A 1 186 ? 5.479 6.195 -20.880 1.00 52.53 186 ILE A CA 1
ATOM 1469 C C . ILE A 1 186 ? 6.076 6.327 -22.291 1.00 52.53 186 ILE A C 1
ATOM 1471 O O . ILE A 1 186 ? 5.443 6.917 -23.152 1.00 52.53 186 ILE A O 1
ATOM 1475 N N . CYS A 1 187 ? 7.248 5.743 -22.562 1.00 40.69 187 CYS A N 1
ATOM 1476 C CA . CYS A 1 187 ? 7.887 5.793 -23.886 1.00 40.69 187 CYS A CA 1
ATOM 1477 C C . CYS A 1 187 ? 7.451 4.678 -24.858 1.00 40.69 187 CYS A C 1
ATOM 1479 O O . CYS A 1 187 ? 8.021 4.572 -25.941 1.00 40.69 187 CYS A O 1
ATOM 1481 N N . LEU A 1 188 ? 6.504 3.816 -24.471 1.00 41.31 188 LEU A N 1
ATOM 1482 C CA . LEU A 1 188 ? 6.001 2.704 -25.297 1.00 41.31 188 LEU A CA 1
ATOM 1483 C C . LEU A 1 188 ? 4.573 2.932 -25.832 1.00 41.31 188 LEU A C 1
ATOM 1485 O O . LEU A 1 188 ? 3.982 2.012 -26.398 1.00 41.31 188 LEU A O 1
ATOM 1489 N N . HIS A 1 189 ? 4.042 4.145 -25.686 1.00 37.25 189 HIS A N 1
ATOM 1490 C CA . HIS A 1 189 ? 2.805 4.620 -26.309 1.00 37.25 189 HIS A CA 1
ATOM 1491 C C . HIS A 1 189 ? 3.065 5.939 -27.032 1.00 37.25 189 HIS A C 1
ATOM 1493 O O . HIS A 1 189 ? 2.315 6.205 -27.995 1.00 37.25 189 HIS A O 1
#

Secondary structure (DSSP, 8-state):
-HHHHHHHHHHHTTT-GGGTTS-HHHHHHHHHHHHHTT--HHHHHHHHHHT-HHHHSS--S----S-HHHHHHHHHHHHHHHHHHHHHHHHHHHT--PPPHHHHHHHHHHHTT----------SSSTTS-HHHHHHHHHHHHHHHHTT--HHHHHHHHHH-HHHHHHHH-HHHHHHHHHHHHHHHHTT-

Radius of gyration: 21.24 Å; chains: 1; bounding box: 58×31×64 Å

Sequence (189 aa):
MYGTADRLARSLRPLHPWAQHATIPELSWALVDKVAEGWDERSINVWLREISPAIRFGCTTAWRPQRPHLYIAAQLRLDAWMREEALRRSSENDEGSVPNQEFLAALATLRASHGVHAVMSPLPGIEALSEDDLIDLRQAARAAYRRGDTALIINAVEELGWSAAGFLYGTGLVDRALRLTYARRICLH

Organism: NCBI:txid1940

Foldseek 3Di:
DLVVLLVLLVVQCVVQVLNVLDDSSLSSVLCVVVVVVVDDSVRVNVVSVVLDVCNVVVVPPFHHANAVSLQSNLVVVVVVVVVVVVVVVVVVVVPDDPDDVVNVVVVVVVVVPDDDDDDDDDDDDPPVQDPVNLVVQLVVCVVCVVVVHLPVLSVCCNNNNLVVSCVSHNNVSSSVSVCSVRVVVVVVD